Protein AF-Q3TXY3-F1 (afdb_monomer)

Organism: Mus musculus (NCBI:txid10090)

Structure (mmCIF, N/CA/C/O backbone):
data_AF-Q3TXY3-F1
#
_entry.id   AF-Q3TXY3-F1
#
loop_
_atom_site.group_PDB
_atom_site.id
_atom_site.type_symbol
_atom_site.label_atom_id
_atom_site.label_alt_id
_atom_site.label_comp_id
_atom_site.label_asym_id
_atom_site.label_entity_id
_atom_site.label_seq_id
_atom_site.pdbx_PDB_ins_code
_atom_site.Cartn_x
_atom_site.Cartn_y
_atom_site.Cartn_z
_atom_site.occupancy
_atom_site.B_iso_or_equiv
_atom_site.auth_seq_id
_atom_site.auth_comp_id
_atom_site.auth_asym_id
_atom_site.auth_atom_id
_atom_site.pdbx_PDB_model_num
ATOM 1 N N . MET A 1 1 ? -19.447 -13.056 -29.832 1.00 89.94 1 MET A N 1
ATOM 2 C CA . MET A 1 1 ? -19.118 -12.262 -28.632 1.00 89.94 1 MET A CA 1
ATOM 3 C C . MET A 1 1 ? -17.702 -12.620 -28.224 1.00 89.94 1 MET A C 1
ATOM 5 O O . MET A 1 1 ? -17.366 -13.796 -28.304 1.00 89.94 1 MET A O 1
ATOM 9 N N . VAL A 1 2 ? -16.877 -11.631 -27.900 1.00 93.81 2 VAL A N 1
ATOM 10 C CA . VAL A 1 2 ? -15.479 -11.790 -27.463 1.00 93.81 2 VAL A CA 1
ATOM 11 C C . VAL A 1 2 ? -15.216 -10.833 -26.305 1.00 93.81 2 VAL A C 1
ATOM 13 O O . VAL A 1 2 ? -15.827 -9.770 -26.256 1.00 93.81 2 VAL A O 1
ATOM 16 N N . ASN A 1 3 ? -14.318 -11.193 -25.395 1.00 95.44 3 ASN A N 1
ATOM 17 C CA . ASN A 1 3 ? -13.960 -10.360 -24.252 1.00 95.44 3 ASN A CA 1
ATOM 18 C C . ASN A 1 3 ? -12.639 -9.621 -24.515 1.00 95.44 3 ASN A C 1
ATOM 20 O O . ASN A 1 3 ? -11.706 -10.202 -25.070 1.00 95.44 3 ASN A O 1
ATOM 24 N N . CYS A 1 4 ? -12.567 -8.340 -24.149 1.00 95.12 4 CYS A N 1
ATOM 25 C CA . CYS A 1 4 ? -11.338 -7.557 -24.254 1.00 95.12 4 CYS A CA 1
ATOM 26 C C . CYS A 1 4 ? -10.366 -7.895 -23.116 1.00 95.12 4 CYS A C 1
ATOM 28 O O . CYS A 1 4 ? -10.672 -7.631 -21.956 1.00 95.12 4 CYS A O 1
ATOM 30 N N . TRP A 1 5 ? -9.147 -8.323 -23.443 1.00 94.06 5 TRP A N 1
ATOM 31 C CA . TRP A 1 5 ? -8.095 -8.635 -22.467 1.00 94.06 5 TRP A CA 1
ATOM 32 C C . TRP A 1 5 ? -7.733 -7.456 -21.542 1.00 94.06 5 TRP A C 1
ATOM 34 O O . TRP A 1 5 ? -7.345 -7.654 -20.394 1.00 94.06 5 TRP A O 1
ATOM 44 N N . PHE A 1 6 ? -7.866 -6.215 -22.022 1.00 94.06 6 PHE A N 1
ATOM 45 C CA . PHE A 1 6 ? -7.394 -5.024 -21.303 1.00 94.06 6 PHE A CA 1
ATOM 46 C C . PHE A 1 6 ? -8.440 -4.398 -20.381 1.00 94.06 6 PHE A C 1
ATOM 48 O O . PHE A 1 6 ? -8.120 -4.019 -19.258 1.00 94.06 6 PHE A O 1
ATOM 55 N N . CYS A 1 7 ? -9.678 -4.238 -20.857 1.00 94.62 7 CYS A N 1
ATOM 56 C CA . CYS A 1 7 ? -10.752 -3.609 -20.078 1.00 94.62 7 CYS A CA 1
ATOM 57 C C . CYS A 1 7 ? -11.803 -4.601 -19.571 1.00 94.62 7 CYS A C 1
ATOM 59 O O . CYS A 1 7 ? -12.729 -4.184 -18.880 1.00 94.62 7 CYS A O 1
ATOM 61 N N . ASN A 1 8 ? -11.670 -5.887 -19.912 1.00 95.81 8 ASN A N 1
ATOM 62 C CA . ASN A 1 8 ? -12.592 -6.960 -19.541 1.00 95.81 8 ASN A CA 1
ATOM 63 C C . ASN A 1 8 ? -14.050 -6.716 -19.986 1.00 95.81 8 ASN A C 1
ATOM 65 O O . ASN A 1 8 ? -14.988 -7.220 -19.372 1.00 95.81 8 ASN A O 1
ATOM 69 N N . HIS A 1 9 ? -14.256 -5.916 -21.037 1.00 94.94 9 HIS A N 1
ATOM 70 C CA . HIS A 1 9 ? -15.579 -5.646 -21.597 1.00 94.94 9 HIS A CA 1
ATOM 71 C C . HIS A 1 9 ? -15.889 -6.601 -22.751 1.00 94.94 9 HIS A C 1
ATOM 73 O O . HIS A 1 9 ? -15.066 -6.780 -23.657 1.00 94.94 9 HIS A O 1
ATOM 79 N N . ASP A 1 10 ? -17.092 -7.170 -22.751 1.00 96.31 10 ASP A N 1
ATOM 80 C CA . ASP A 1 10 ? -17.558 -8.009 -23.848 1.00 96.31 10 ASP A CA 1
ATOM 81 C C . ASP A 1 10 ? -17.973 -7.156 -25.045 1.00 96.31 10 ASP A C 1
ATOM 83 O O . ASP A 1 10 ? -18.708 -6.181 -24.930 1.00 96.31 10 ASP A O 1
ATOM 87 N N . THR A 1 11 ? -17.494 -7.530 -26.224 1.00 93.56 11 THR A N 1
ATOM 88 C CA . THR A 1 11 ? -17.750 -6.831 -27.482 1.00 93.56 11 THR A CA 1
ATOM 89 C C . THR A 1 11 ? -18.275 -7.812 -28.530 1.00 93.56 11 THR A C 1
ATOM 91 O O . THR A 1 11 ? -17.880 -8.982 -28.607 1.00 93.56 11 THR A O 1
ATOM 94 N N . LEU A 1 12 ? -19.196 -7.342 -29.368 1.00 94.94 12 LEU A N 1
ATOM 95 C CA . LEU A 1 12 ? -19.642 -8.069 -30.551 1.00 94.94 12 LEU A CA 1
ATOM 96 C C . LEU A 1 12 ? -18.745 -7.692 -31.729 1.00 94.94 12 LEU A C 1
ATOM 98 O O . LEU A 1 12 ? -18.677 -6.532 -32.121 1.00 94.94 12 LEU A O 1
ATOM 102 N N . VAL A 1 13 ? -18.068 -8.687 -32.296 1.00 93.69 13 VAL A N 1
ATOM 103 C CA . VAL A 1 13 ? -17.218 -8.532 -33.481 1.00 93.69 13 VAL A CA 1
ATOM 104 C C . VAL A 1 13 ? -17.625 -9.553 -34.546 1.00 93.69 13 VAL A C 1
ATOM 106 O O . VAL A 1 13 ? -18.113 -10.634 -34.187 1.00 93.69 13 VAL A O 1
ATOM 109 N N . PRO A 1 14 ? -17.420 -9.259 -35.844 1.00 94.12 14 PRO A N 1
ATOM 110 C CA . PRO A 1 14 ? -17.609 -10.235 -36.910 1.00 94.12 14 PRO A CA 1
ATOM 111 C C . PRO A 1 14 ? -16.806 -11.515 -36.653 1.00 94.12 14 PRO A C 1
ATOM 113 O O . PRO A 1 14 ? -15.674 -11.463 -36.173 1.00 94.12 14 PRO A O 1
ATOM 116 N N . TYR A 1 15 ? -17.367 -12.671 -37.013 1.00 90.75 15 TYR A N 1
ATOM 117 C CA . TYR A 1 15 ? -16.783 -13.987 -36.712 1.00 90.75 15 TYR A CA 1
ATOM 118 C C . TYR A 1 15 ? -15.334 -14.157 -37.206 1.00 90.75 15 TYR A C 1
ATOM 120 O O . TYR A 1 15 ? -14.524 -14.791 -36.521 1.00 90.75 15 TYR A O 1
ATOM 128 N N . GLY A 1 16 ? -15.002 -13.566 -38.362 1.00 91.44 16 GLY A N 1
ATOM 129 C CA . GLY A 1 16 ? -13.649 -13.561 -38.930 1.00 91.44 16 GLY A CA 1
ATOM 130 C C . GLY A 1 16 ? -12.638 -12.723 -38.138 1.00 91.44 16 GLY A C 1
ATOM 131 O O . GLY A 1 16 ? -11.457 -13.048 -38.128 1.00 91.44 16 GLY A O 1
ATOM 132 N N . ASN A 1 17 ? -13.103 -11.718 -37.392 1.00 90.88 17 ASN A N 1
ATOM 133 C CA . ASN A 1 17 ? -12.253 -10.781 -36.652 1.00 90.88 17 ASN A CA 1
ATOM 134 C C . ASN A 1 17 ? -12.109 -11.150 -35.173 1.00 90.88 17 ASN A C 1
ATOM 136 O O . ASN A 1 17 ? -11.472 -10.421 -34.419 1.00 90.88 17 ASN A O 1
ATOM 140 N N . ARG A 1 18 ? -12.674 -12.280 -34.726 1.00 91.25 18 ARG A N 1
ATOM 141 C CA . ARG A 1 18 ? -12.696 -12.644 -33.297 1.00 91.25 18 ARG A CA 1
ATOM 142 C C . ARG A 1 18 ? -11.307 -12.708 -32.645 1.00 91.25 18 ARG A C 1
ATOM 144 O O . ARG A 1 18 ? -11.197 -12.522 -31.442 1.00 91.25 18 ARG A O 1
ATOM 151 N N . ASN A 1 19 ? -10.274 -12.965 -33.453 1.00 89.00 19 ASN A N 1
ATOM 152 C CA . ASN A 1 19 ? -8.877 -13.099 -33.034 1.00 89.00 19 ASN A CA 1
ATOM 153 C C . ASN A 1 19 ? -7.995 -11.913 -33.475 1.00 89.00 19 ASN A C 1
ATOM 155 O O . ASN A 1 19 ? -6.773 -12.011 -33.378 1.00 89.00 19 ASN A O 1
ATOM 159 N N . CYS A 1 20 ? -8.576 -10.847 -34.033 1.00 93.31 20 CYS A N 1
ATOM 160 C CA . CYS A 1 20 ? -7.871 -9.631 -34.443 1.00 93.31 20 CYS A CA 1
ATOM 161 C C . CYS A 1 20 ? -8.847 -8.447 -34.545 1.00 93.31 20 CYS A C 1
ATOM 163 O O . CYS A 1 20 ? -9.443 -8.190 -35.593 1.00 93.31 20 CYS A O 1
ATOM 165 N N . TRP A 1 21 ? -9.021 -7.714 -33.454 1.00 94.50 21 TRP A N 1
ATOM 166 C CA . TRP A 1 21 ? -9.961 -6.594 -33.393 1.00 94.50 21 TRP A CA 1
ATOM 167 C C . TRP A 1 21 ? -9.464 -5.518 -32.432 1.00 94.50 21 TRP A C 1
ATOM 169 O O . TRP A 1 21 ? -8.765 -5.823 -31.475 1.00 94.50 21 TRP A O 1
ATOM 179 N N . ASP A 1 22 ? -9.805 -4.257 -32.674 1.00 93.56 22 ASP A N 1
ATOM 180 C CA . ASP A 1 22 ? -9.532 -3.163 -31.738 1.00 93.56 22 ASP A CA 1
ATOM 181 C C . ASP A 1 22 ? -10.775 -2.938 -30.858 1.00 93.56 22 ASP A C 1
ATOM 183 O O . ASP A 1 22 ? -11.907 -2.928 -31.349 1.00 93.56 22 ASP A O 1
ATOM 187 N N . CYS A 1 23 ? -10.587 -2.825 -29.541 1.00 93.31 23 CYS A N 1
ATOM 188 C CA . CYS A 1 23 ? -11.702 -2.700 -28.607 1.00 93.31 23 CYS A CA 1
ATOM 189 C C . CYS A 1 23 ? -12.356 -1.312 -28.709 1.00 93.31 23 CYS A C 1
ATOM 191 O O . CYS A 1 23 ? -11.665 -0.319 -28.503 1.00 93.31 23 CYS A O 1
ATOM 193 N N . PRO A 1 24 ? -13.681 -1.200 -28.917 1.00 93.00 24 PRO A N 1
ATOM 194 C CA . PRO A 1 24 ? -14.349 0.099 -29.036 1.00 93.00 24 PRO A CA 1
ATOM 195 C C . PRO A 1 24 ? -14.420 0.875 -27.711 1.00 93.00 24 PRO A C 1
ATOM 197 O O . PRO A 1 24 ? -14.754 2.053 -27.717 1.00 93.00 24 PRO A O 1
ATOM 200 N N . HIS A 1 25 ? -14.138 0.228 -26.574 1.00 92.19 25 HIS A N 1
ATOM 201 C CA . HIS A 1 25 ? -14.195 0.854 -25.252 1.00 92.19 25 HIS A CA 1
ATOM 202 C C . HIS A 1 25 ? -12.852 1.447 -24.806 1.00 92.19 25 HIS A C 1
ATOM 204 O O . HIS A 1 25 ? -12.817 2.513 -24.202 1.00 92.19 25 HIS A O 1
ATOM 210 N N . CYS A 1 26 ? -11.744 0.728 -25.008 1.00 91.62 26 CYS A N 1
ATOM 211 C CA . CYS A 1 26 ? -10.414 1.160 -24.551 1.00 91.62 26 CYS A CA 1
ATOM 212 C C . CYS A 1 26 ? -9.404 1.357 -25.684 1.00 91.62 26 CYS A C 1
ATOM 214 O O . CYS A 1 26 ? -8.236 1.627 -25.410 1.00 91.62 26 CYS A O 1
ATOM 216 N N . GLU A 1 27 ? -9.839 1.173 -26.932 1.00 91.69 27 GLU A N 1
ATOM 217 C CA . GLU A 1 27 ? -9.042 1.364 -28.150 1.00 91.69 27 GLU A CA 1
ATOM 218 C C . GLU A 1 27 ? -7.800 0.456 -28.228 1.00 91.69 27 GLU A C 1
ATOM 220 O O . GLU A 1 27 ? -6.914 0.662 -29.052 1.00 91.69 27 GLU A O 1
ATOM 225 N N . GLN A 1 28 ? -7.730 -0.584 -27.385 1.00 90.81 28 GLN A N 1
ATOM 226 C CA . GLN A 1 28 ? -6.622 -1.538 -27.376 1.00 90.81 28 GLN A CA 1
ATOM 227 C C . GLN A 1 28 ? -6.858 -2.694 -28.350 1.00 90.81 28 GLN A C 1
ATOM 229 O O . GLN A 1 28 ? -7.947 -3.279 -28.408 1.00 90.81 28 GLN A O 1
ATOM 234 N N . TYR A 1 29 ? -5.799 -3.068 -29.067 1.00 92.69 29 TYR A N 1
ATOM 235 C CA . TYR A 1 29 ? -5.812 -4.183 -30.008 1.00 92.69 29 TYR A CA 1
ATOM 236 C C . TYR A 1 29 ? -5.843 -5.541 -29.296 1.00 92.69 29 TYR A C 1
ATOM 238 O O . TYR A 1 29 ? -4.966 -5.866 -28.502 1.00 92.69 29 TYR A O 1
ATOM 246 N N . ASN A 1 30 ? -6.832 -6.359 -29.637 1.00 94.00 30 ASN A N 1
ATOM 247 C CA . ASN A 1 30 ? -7.057 -7.717 -29.159 1.00 94.00 30 ASN A CA 1
ATOM 248 C C . ASN A 1 30 ? -6.835 -8.710 -30.306 1.00 94.00 30 ASN A C 1
ATOM 250 O O . ASN A 1 30 ? -7.745 -9.054 -31.067 1.00 94.00 30 ASN A O 1
ATOM 254 N N . GLY A 1 31 ? -5.599 -9.181 -30.436 1.00 94.06 31 GLY A N 1
ATOM 255 C CA . GLY A 1 31 ? -5.257 -10.231 -31.383 1.00 94.06 31 GLY A CA 1
ATOM 256 C C . GLY A 1 31 ? -3.908 -10.847 -31.070 1.00 94.06 31 GLY A C 1
ATOM 257 O O . GLY A 1 31 ? -2.878 -10.218 -31.314 1.00 94.06 31 GLY A O 1
ATOM 258 N N . PHE A 1 32 ? -3.937 -12.080 -30.562 1.00 93.31 32 PHE A N 1
ATOM 259 C CA . PHE A 1 32 ? -2.766 -12.787 -30.047 1.00 93.31 32 PHE A CA 1
ATOM 260 C C . PHE A 1 32 ? -2.532 -14.110 -30.783 1.00 93.31 32 PHE A C 1
ATOM 262 O O . PHE A 1 32 ? -3.481 -14.782 -31.197 1.00 93.31 32 PHE A O 1
ATOM 269 N N . GLN A 1 33 ? -1.270 -14.458 -30.987 1.00 90.50 33 GLN A N 1
ATOM 270 C CA . GLN A 1 33 ? -0.804 -15.763 -31.441 1.00 90.50 33 GLN A CA 1
ATOM 271 C C . GLN A 1 33 ? -0.861 -16.770 -30.278 1.00 90.50 33 GLN A C 1
ATOM 273 O O . GLN A 1 33 ? -1.056 -16.386 -29.127 1.00 90.50 33 GLN A O 1
ATOM 278 N N . GLU A 1 34 ? -0.707 -18.065 -30.561 1.00 89.75 34 GLU A N 1
ATOM 279 C CA . GLU A 1 34 ? -0.761 -19.113 -29.523 1.00 89.75 34 GLU A CA 1
ATOM 280 C C . GLU A 1 34 ? 0.357 -18.977 -28.477 1.00 89.75 34 GLU A C 1
ATOM 282 O O . GLU A 1 34 ? 0.175 -19.361 -27.327 1.00 89.75 34 GLU A O 1
ATOM 287 N N . ASN A 1 35 ? 1.482 -18.365 -28.853 1.00 85.75 35 ASN A N 1
ATOM 288 C CA . ASN A 1 35 ? 2.594 -18.046 -27.958 1.00 85.75 35 ASN A CA 1
ATOM 289 C C . ASN A 1 35 ? 2.375 -16.761 -27.126 1.00 85.75 35 ASN A C 1
ATOM 291 O O . ASN A 1 35 ? 3.240 -16.400 -26.334 1.00 85.75 35 ASN A O 1
ATOM 295 N N . GLY A 1 36 ? 1.251 -16.057 -27.311 1.00 86.12 36 GLY A N 1
ATOM 296 C CA . GLY A 1 36 ? 0.929 -14.810 -26.613 1.00 86.12 36 GLY A CA 1
ATOM 297 C C . GLY A 1 36 ? 1.379 -13.521 -27.313 1.00 86.12 36 GLY A C 1
ATOM 298 O O . GLY A 1 36 ? 1.015 -12.439 -26.852 1.00 86.12 36 GLY A O 1
ATOM 299 N N . ASP A 1 37 ? 2.099 -13.597 -28.436 1.00 88.12 37 ASP A N 1
ATOM 300 C CA . ASP A 1 37 ? 2.517 -12.408 -29.191 1.00 88.12 37 ASP A CA 1
ATOM 301 C C . ASP A 1 37 ? 1.359 -11.748 -29.937 1.00 88.12 37 ASP A C 1
ATOM 303 O O . ASP A 1 37 ? 0.377 -12.390 -30.303 1.00 88.12 37 ASP A O 1
ATOM 307 N N . TYR A 1 38 ? 1.492 -10.464 -30.268 1.00 91.81 38 TYR A N 1
ATOM 308 C CA . TYR A 1 38 ? 0.521 -9.798 -31.133 1.00 91.81 38 TYR A CA 1
ATOM 309 C C . TYR A 1 38 ? 0.522 -10.383 -32.555 1.00 91.81 38 TYR A C 1
ATOM 311 O O . TYR A 1 38 ? 1.565 -10.679 -33.139 1.00 91.81 38 TYR A O 1
ATOM 319 N N . LYS A 1 39 ? -0.666 -10.493 -33.164 1.00 92.50 39 LYS A N 1
ATOM 320 C CA . LYS A 1 39 ? -0.825 -10.894 -34.578 1.00 92.50 39 LYS A CA 1
ATOM 321 C C . LYS A 1 39 ? -0.443 -9.805 -35.582 1.00 92.50 39 LYS A C 1
ATOM 323 O O . LYS A 1 39 ? -0.373 -10.078 -36.778 1.00 92.50 39 LYS A O 1
ATOM 328 N N . LYS A 1 40 ? -0.227 -8.572 -35.117 1.00 89.81 40 LYS A N 1
ATOM 329 C CA . LYS A 1 40 ? 0.270 -7.452 -35.922 1.00 89.81 40 LYS A CA 1
ATOM 330 C C . LYS A 1 40 ? 1.427 -6.774 -35.190 1.00 89.81 40 LYS A C 1
ATOM 332 O O . LYS A 1 40 ? 1.380 -6.697 -33.961 1.00 89.81 40 LYS A O 1
ATOM 337 N N . PRO A 1 41 ? 2.433 -6.244 -35.905 1.00 86.44 41 PRO A N 1
ATOM 338 C CA . PRO A 1 41 ? 3.422 -5.385 -35.274 1.00 86.44 41 PRO A CA 1
ATOM 339 C C . PRO A 1 41 ? 2.725 -4.141 -34.713 1.00 86.44 41 PRO A C 1
ATOM 341 O O . PRO A 1 41 ? 1.861 -3.559 -35.373 1.00 86.44 41 PRO A O 1
ATOM 344 N N . ILE A 1 42 ? 3.111 -3.722 -33.508 1.00 87.56 42 ILE A N 1
ATOM 345 C CA . ILE A 1 42 ? 2.642 -2.478 -32.891 1.00 87.56 42 ILE A CA 1
ATOM 346 C C . ILE A 1 42 ? 3.827 -1.500 -32.864 1.00 87.56 42 ILE A C 1
ATOM 348 O O . ILE A 1 42 ? 4.632 -1.546 -31.934 1.00 87.56 42 ILE A O 1
ATOM 352 N N . PRO A 1 43 ? 3.976 -0.605 -33.864 1.00 86.00 43 PRO A N 1
ATOM 353 C CA . PRO A 1 43 ? 5.148 0.268 -33.982 1.00 86.00 43 PRO A CA 1
ATOM 354 C C . PRO A 1 43 ? 5.428 1.110 -32.732 1.00 86.00 43 PRO A C 1
ATOM 356 O O . PRO A 1 43 ? 6.588 1.310 -32.378 1.00 86.00 43 PRO A O 1
ATOM 359 N N . ALA A 1 44 ? 4.378 1.542 -32.025 1.00 83.25 44 ALA A N 1
ATOM 360 C CA . ALA A 1 44 ? 4.492 2.312 -30.787 1.00 83.25 44 ALA A CA 1
ATOM 361 C C . ALA A 1 44 ? 5.253 1.581 -29.664 1.00 83.25 44 ALA A C 1
ATOM 363 O O . ALA A 1 44 ? 5.891 2.231 -28.841 1.00 83.25 44 ALA A O 1
ATOM 364 N N . GLN A 1 45 ? 5.293 0.241 -29.671 1.00 83.12 45 GLN A N 1
ATOM 365 C CA . GLN A 1 45 ? 6.088 -0.526 -28.703 1.00 83.12 45 GLN A CA 1
ATOM 366 C C . GLN A 1 45 ? 7.601 -0.347 -28.888 1.00 83.12 45 GLN A C 1
ATOM 368 O O . GLN A 1 45 ? 8.355 -0.496 -27.930 1.00 83.12 45 GLN A O 1
ATOM 373 N N . TYR A 1 46 ? 8.053 -0.016 -30.101 1.00 76.94 46 TYR A N 1
ATOM 374 C CA . TYR A 1 46 ? 9.477 0.097 -30.442 1.00 76.94 46 TYR A CA 1
ATOM 375 C C . TYR A 1 46 ? 9.904 1.539 -30.737 1.00 76.94 46 TYR A C 1
ATOM 377 O O . TYR A 1 46 ? 11.091 1.862 -30.695 1.00 76.94 46 TYR A O 1
ATOM 385 N N . MET A 1 47 ? 8.945 2.408 -31.059 1.00 76.88 47 MET A N 1
ATOM 386 C CA . MET A 1 47 ? 9.174 3.790 -31.461 1.00 76.88 47 MET A CA 1
ATOM 387 C C . MET A 1 47 ? 8.519 4.745 -30.466 1.00 76.88 47 MET A C 1
ATOM 389 O O . MET A 1 47 ? 7.331 5.037 -30.556 1.00 76.88 47 MET A O 1
ATOM 393 N N . GLU A 1 48 ? 9.324 5.283 -29.546 1.00 75.12 48 GLU A N 1
ATOM 394 C CA . GLU A 1 48 ? 8.852 6.156 -28.460 1.00 75.12 48 GLU A CA 1
ATOM 395 C C . GLU A 1 48 ? 8.033 7.356 -28.955 1.00 75.12 48 GLU A C 1
ATOM 397 O O . GLU A 1 48 ? 7.038 7.720 -28.338 1.00 75.12 48 GLU A O 1
ATOM 402 N N . HIS A 1 49 ? 8.404 7.938 -30.097 1.00 76.12 49 HIS A N 1
ATOM 403 C CA . HIS A 1 49 ? 7.712 9.094 -30.674 1.00 76.12 49 HIS A CA 1
ATOM 404 C C . HIS A 1 49 ? 6.278 8.796 -31.152 1.00 76.12 49 HIS A C 1
ATOM 406 O O . HIS A 1 49 ? 5.540 9.733 -31.445 1.00 76.12 49 HIS A O 1
ATOM 412 N N . LEU A 1 50 ? 5.885 7.520 -31.246 1.00 80.62 50 LEU A N 1
ATOM 413 C CA . LEU A 1 50 ? 4.522 7.091 -31.570 1.00 80.62 50 LEU A CA 1
ATOM 414 C C . LEU A 1 50 ? 3.671 6.833 -30.316 1.00 80.62 50 LEU A C 1
ATOM 416 O O . LEU A 1 50 ? 2.471 6.585 -30.436 1.00 80.62 50 LEU A O 1
ATOM 420 N N . ASN A 1 51 ? 4.259 6.886 -29.115 1.00 76.38 51 ASN A N 1
ATOM 421 C CA . ASN A 1 51 ? 3.496 6.785 -27.877 1.00 76.38 51 ASN A CA 1
ATOM 422 C C . ASN A 1 51 ? 2.695 8.072 -27.664 1.00 76.38 51 ASN A C 1
ATOM 424 O O . ASN A 1 51 ? 3.249 9.170 -27.597 1.00 76.38 51 ASN A O 1
ATO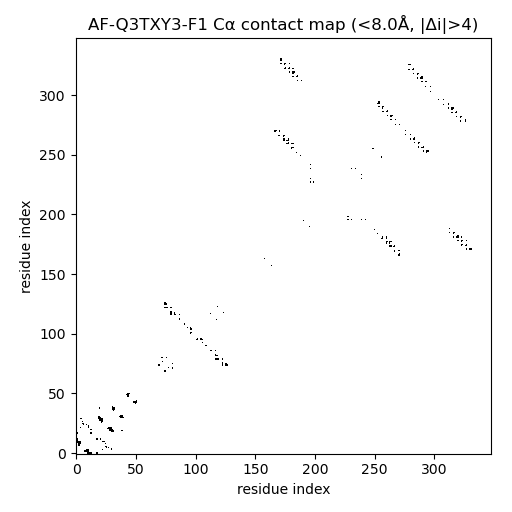M 428 N N . HIS A 1 52 ? 1.378 7.937 -27.529 1.00 71.44 52 HIS A N 1
ATOM 429 C CA . HIS A 1 52 ? 0.529 9.054 -27.144 1.00 71.44 52 HIS A CA 1
ATOM 430 C C . HIS A 1 52 ? 0.853 9.462 -25.700 1.00 71.44 52 HIS A C 1
ATOM 432 O O . HIS A 1 52 ? 0.999 8.624 -24.808 1.00 71.44 52 HIS A O 1
ATOM 438 N N . VAL A 1 53 ? 0.963 10.765 -25.445 1.00 61.56 53 VAL A N 1
ATOM 439 C CA . VAL A 1 53 ? 1.127 11.270 -24.080 1.00 61.56 53 VAL A CA 1
ATOM 440 C C . VAL A 1 53 ? -0.197 11.064 -23.351 1.00 61.56 53 VAL A C 1
ATOM 442 O O . VAL A 1 53 ? -1.158 11.791 -23.599 1.00 61.56 53 VAL A O 1
ATOM 445 N N . VAL A 1 54 ? -0.253 10.103 -22.426 1.00 53.72 54 VAL A N 1
ATOM 446 C CA . VAL A 1 54 ? -1.379 9.970 -21.492 1.00 53.72 54 VAL A CA 1
ATOM 447 C C . VAL A 1 54 ? -1.312 11.140 -20.512 1.00 53.72 54 VAL A C 1
ATOM 449 O O . VAL A 1 54 ? -0.756 11.051 -19.418 1.00 53.72 54 VAL A O 1
ATOM 452 N N . SER A 1 55 ? -1.848 12.286 -20.921 1.00 45.81 55 SER A N 1
ATOM 453 C CA . SER A 1 55 ? -2.167 13.356 -19.987 1.00 45.81 55 SER A CA 1
ATOM 454 C C . SER A 1 55 ? -3.424 12.931 -19.243 1.00 45.81 55 SER A C 1
ATOM 456 O O . SER A 1 55 ? -4.520 12.983 -19.794 1.00 45.81 55 SER A O 1
ATOM 458 N N . SER A 1 56 ? -3.283 12.514 -17.985 1.00 39.12 56 SER A N 1
ATOM 459 C CA . SER A 1 56 ? -4.427 12.494 -17.072 1.00 39.12 56 SER A CA 1
ATOM 460 C C . SER A 1 56 ? -5.109 13.865 -17.133 1.00 39.12 56 SER A C 1
ATOM 462 O O . SER A 1 56 ? -4.401 14.878 -17.092 1.00 39.12 56 SER A O 1
ATOM 464 N N . VAL A 1 57 ? -6.442 13.883 -17.252 1.00 37.12 57 VAL A N 1
ATOM 465 C CA . VAL A 1 57 ? -7.307 15.079 -17.312 1.00 37.12 57 VAL A CA 1
ATOM 466 C C . VAL A 1 57 ? -6.699 16.245 -16.516 1.00 37.12 57 VAL A C 1
ATOM 468 O O . VAL A 1 57 ? -6.346 16.054 -15.347 1.00 37.12 57 VAL A O 1
ATOM 471 N N . PRO A 1 58 ? -6.536 17.441 -17.112 1.00 39.81 58 PRO A N 1
ATOM 472 C CA . PRO A 1 58 ? -5.917 18.553 -16.417 1.00 39.81 58 PRO A CA 1
ATOM 473 C C . PRO A 1 58 ? -6.830 19.004 -15.274 1.00 39.81 58 PRO A C 1
ATOM 475 O O . PRO A 1 58 ? -7.794 19.733 -15.475 1.00 39.81 58 PRO A O 1
ATOM 478 N N . SER A 1 59 ? -6.497 18.602 -14.046 1.00 44.94 59 SER A N 1
ATOM 479 C CA . SER A 1 59 ? -6.809 19.424 -12.876 1.00 44.94 59 SER A CA 1
ATOM 480 C C . SER A 1 59 ? -6.216 20.818 -13.128 1.00 44.94 59 SER A C 1
ATOM 482 O O . SER A 1 59 ? -5.119 20.878 -13.700 1.00 44.94 59 SER A O 1
ATOM 484 N N . PRO A 1 60 ? -6.874 21.922 -12.716 1.00 44.06 60 PRO A N 1
ATOM 485 C CA . PRO A 1 60 ? -6.308 23.264 -12.827 1.00 44.06 60 PRO A CA 1
ATOM 486 C C . PRO A 1 60 ? -4.882 23.235 -12.274 1.00 44.06 60 PRO A C 1
ATOM 488 O O . PRO A 1 60 ? -4.670 22.880 -11.112 1.00 44.06 60 PRO A O 1
ATOM 491 N N . ARG A 1 61 ? -3.896 23.437 -13.150 1.00 43.47 61 ARG A N 1
ATOM 492 C CA . ARG A 1 61 ? -2.487 23.241 -12.813 1.00 43.47 61 ARG A CA 1
ATOM 493 C C . ARG A 1 61 ? -2.017 24.429 -11.982 1.00 43.47 61 ARG A C 1
ATOM 495 O O . ARG A 1 61 ? -2.093 25.562 -12.446 1.00 43.47 61 ARG A O 1
ATOM 502 N N . ASP A 1 62 ? -1.469 24.154 -10.802 1.00 43.53 62 ASP A N 1
ATOM 503 C CA . ASP A 1 62 ? -0.536 25.073 -10.152 1.00 43.53 62 ASP A CA 1
ATOM 504 C C . ASP A 1 62 ? 0.719 25.219 -11.042 1.00 43.53 62 ASP A C 1
ATOM 506 O O . ASP A 1 62 ? 1.213 24.208 -11.560 1.00 43.53 62 ASP A O 1
ATOM 510 N N . PRO A 1 63 ? 1.294 26.427 -11.196 1.00 46.78 63 PRO A N 1
ATOM 511 C CA . PRO A 1 63 ? 2.462 26.700 -12.048 1.00 46.78 63 PRO A CA 1
ATOM 512 C C . PRO A 1 63 ? 3.780 26.039 -11.582 1.00 46.78 63 PRO A C 1
ATOM 514 O O . PRO A 1 63 ? 4.844 26.330 -12.118 1.00 46.78 63 PRO A O 1
ATOM 517 N N . ALA A 1 64 ? 3.727 25.131 -10.603 1.00 47.22 64 ALA A N 1
ATOM 518 C CA . ALA A 1 64 ? 4.875 24.470 -9.985 1.00 47.22 64 ALA A CA 1
ATOM 519 C C . ALA A 1 64 ? 5.003 22.971 -10.336 1.00 47.22 64 ALA A C 1
ATOM 521 O O . ALA A 1 64 ? 5.668 22.228 -9.610 1.00 47.22 64 ALA A O 1
ATOM 522 N N . GLN A 1 65 ? 4.370 22.484 -11.412 1.00 46.97 65 GLN A N 1
ATOM 523 C CA . GLN A 1 65 ? 4.649 21.120 -11.877 1.00 46.97 65 GLN A CA 1
ATOM 524 C C . GLN A 1 65 ? 6.076 21.036 -12.443 1.00 46.97 65 GLN A C 1
ATOM 526 O O . GLN A 1 65 ? 6.445 21.869 -13.273 1.00 46.97 65 GLN A O 1
ATOM 531 N N . PRO A 1 66 ? 6.886 20.044 -12.027 1.00 45.22 66 PRO A N 1
ATOM 532 C CA . PRO A 1 66 ? 8.211 19.854 -12.595 1.00 45.22 66 PRO A CA 1
ATOM 533 C C . PRO A 1 66 ? 8.081 19.596 -14.099 1.00 45.22 66 PRO A C 1
ATOM 535 O O . PRO A 1 66 ? 7.323 18.727 -14.532 1.00 45.22 66 PRO A O 1
ATOM 538 N N . GLN A 1 67 ? 8.803 20.400 -14.880 1.00 47.31 67 GLN A N 1
ATOM 539 C CA . GLN A 1 67 ? 8.874 20.287 -16.330 1.00 47.31 67 GLN A CA 1
ATOM 540 C C . GLN A 1 67 ? 9.260 18.861 -16.745 1.00 47.31 67 GLN A C 1
ATOM 542 O O . GLN A 1 67 ? 10.123 18.251 -16.120 1.00 47.31 67 GLN A O 1
ATOM 547 N N . GLN A 1 68 ? 8.577 18.386 -17.791 1.00 54.91 68 GLN A N 1
ATOM 548 C CA . GLN A 1 68 ? 8.995 17.424 -18.817 1.00 54.91 68 GLN A CA 1
ATOM 549 C C . GLN A 1 68 ? 10.022 16.363 -18.382 1.00 54.91 68 GLN A C 1
ATOM 551 O O . GLN A 1 68 ? 11.166 16.678 -18.058 1.00 54.91 68 GLN A O 1
ATOM 556 N N . TRP A 1 69 ? 9.624 15.085 -18.434 1.00 55.47 69 TRP A N 1
ATOM 557 C CA . TRP A 1 69 ? 10.517 13.947 -18.202 1.00 55.47 69 TRP A CA 1
ATOM 558 C C . TRP A 1 69 ? 11.861 14.158 -18.911 1.00 55.47 69 TRP A C 1
ATOM 560 O O . TRP A 1 69 ? 11.915 14.302 -20.133 1.00 55.47 69 TRP A O 1
ATOM 570 N N .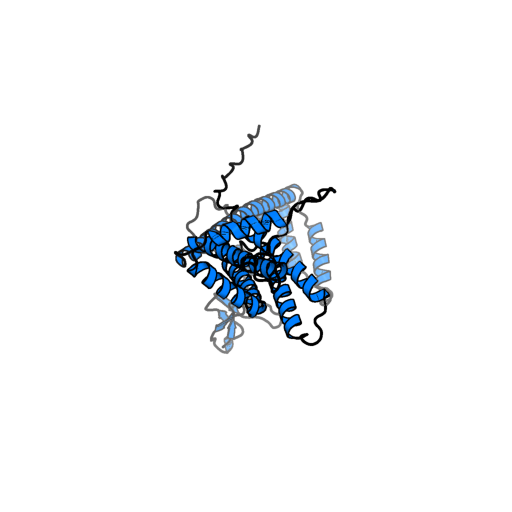 VAL A 1 70 ? 12.943 14.236 -18.129 1.00 61.06 70 VAL A N 1
ATOM 571 C CA . VAL A 1 70 ? 14.286 14.437 -18.674 1.00 61.06 70 VAL A CA 1
ATOM 572 C C . VAL A 1 70 ? 14.645 13.177 -19.448 1.00 61.06 70 VAL A C 1
ATOM 574 O O . VAL A 1 70 ? 14.814 12.108 -18.862 1.00 61.06 70 VAL A O 1
ATOM 577 N N . SER A 1 71 ? 14.735 13.301 -20.772 1.00 66.56 71 SER A N 1
ATOM 578 C CA . SER A 1 71 ? 15.154 12.199 -21.636 1.00 66.56 71 SER A CA 1
ATOM 579 C C . SER A 1 71 ? 16.565 11.741 -21.261 1.00 66.56 71 SER A C 1
ATOM 581 O O . SER A 1 71 ? 17.440 12.550 -20.932 1.00 66.56 71 SER A O 1
ATOM 583 N N . SER A 1 72 ? 16.819 10.437 -21.372 1.00 62.19 72 SER A N 1
ATOM 584 C CA . SER A 1 72 ? 18.152 9.849 -21.192 1.00 62.19 72 SER A CA 1
ATOM 585 C C . SER A 1 72 ? 19.206 10.480 -22.113 1.00 62.19 72 SER A C 1
ATOM 587 O O . SER A 1 72 ? 20.385 10.501 -21.765 1.00 62.19 72 SER A O 1
ATOM 589 N N . GLN A 1 73 ? 18.784 11.055 -23.246 1.00 64.81 73 GLN A N 1
ATOM 590 C CA . GLN A 1 73 ? 19.640 11.787 -24.186 1.00 64.81 73 GLN A CA 1
ATOM 591 C C . GLN A 1 73 ? 20.191 13.099 -23.605 1.00 64.81 73 GLN A C 1
ATOM 593 O O . GLN A 1 73 ? 21.255 13.549 -24.018 1.00 64.81 73 GLN A O 1
ATOM 598 N N . VAL A 1 74 ? 19.485 13.699 -22.642 1.00 75.50 74 VAL A N 1
ATOM 599 C CA . VAL A 1 74 ? 19.877 14.949 -21.970 1.00 75.50 74 VAL A CA 1
ATOM 600 C C . VAL A 1 74 ? 20.681 14.662 -20.696 1.00 75.50 74 VAL A C 1
ATOM 602 O O . VAL A 1 74 ? 21.558 15.438 -20.328 1.00 75.50 74 VAL A O 1
ATOM 605 N N . LEU A 1 75 ? 20.412 13.533 -20.030 1.00 86.19 75 LEU A N 1
ATOM 606 C CA . LEU A 1 75 ? 21.041 13.165 -18.756 1.00 86.19 75 LEU A CA 1
ATOM 607 C C . LEU A 1 75 ? 22.387 12.436 -18.916 1.00 86.19 75 LEU A C 1
ATOM 609 O O . LEU A 1 75 ? 23.258 12.529 -18.049 1.00 86.19 75 LEU A O 1
ATOM 613 N N . LEU A 1 76 ? 22.556 11.671 -19.997 1.00 92.25 76 LEU A N 1
ATOM 614 C CA . LEU A 1 76 ? 23.716 10.807 -20.212 1.00 92.25 76 LEU A CA 1
ATOM 615 C C . LEU A 1 76 ? 24.649 11.383 -21.280 1.00 92.25 76 LEU A C 1
ATOM 617 O O . LEU A 1 76 ? 24.212 11.950 -22.276 1.00 92.25 76 LEU A O 1
ATOM 621 N N . CYS A 1 77 ? 25.958 11.159 -21.136 1.00 94.38 77 CYS A N 1
ATOM 622 C CA . CYS A 1 77 ? 26.893 11.451 -22.218 1.00 94.38 77 CYS A CA 1
ATOM 623 C C . CYS A 1 77 ? 26.609 10.546 -23.428 1.00 94.38 77 CYS A C 1
ATOM 625 O O . CYS A 1 77 ? 26.102 9.432 -23.272 1.00 94.38 77 CYS A O 1
ATOM 627 N N . ARG A 1 78 ? 27.004 10.978 -24.633 1.00 93.88 78 ARG A N 1
ATOM 628 C CA . ARG A 1 78 ? 26.732 10.258 -25.895 1.00 93.88 78 ARG A CA 1
ATOM 629 C C . ARG A 1 78 ? 27.102 8.771 -25.844 1.00 93.88 78 ARG A C 1
ATOM 631 O O . ARG A 1 78 ? 26.323 7.929 -26.278 1.00 93.88 78 ARG A O 1
ATOM 638 N N . ARG A 1 79 ? 28.260 8.444 -25.257 1.00 95.62 79 ARG A N 1
ATOM 639 C CA . ARG A 1 79 ? 28.720 7.055 -25.090 1.00 95.62 79 ARG A CA 1
ATOM 640 C C . ARG A 1 79 ? 27.794 6.251 -24.176 1.00 95.62 79 ARG A C 1
ATOM 642 O O . ARG A 1 79 ? 27.385 5.158 -24.542 1.00 95.62 79 ARG A O 1
ATOM 649 N N . CYS A 1 80 ? 27.445 6.792 -23.008 1.00 95.62 80 CYS A N 1
ATOM 650 C CA . CYS A 1 80 ? 26.555 6.114 -22.065 1.00 95.62 80 CYS A CA 1
ATOM 651 C C . CYS A 1 80 ? 25.130 5.982 -22.613 1.00 95.62 80 CYS A C 1
ATOM 653 O O . CYS A 1 80 ? 24.517 4.939 -22.435 1.00 95.62 80 CYS A O 1
ATOM 655 N N . SER A 1 81 ? 24.626 6.998 -23.318 1.00 93.69 81 SER A N 1
ATOM 656 C CA . SER A 1 81 ? 23.335 6.935 -24.010 1.00 93.69 81 SER A CA 1
ATOM 657 C C . SER A 1 81 ? 23.319 5.807 -25.050 1.00 93.69 81 SER A C 1
ATOM 659 O O . SER A 1 81 ? 22.425 4.966 -25.030 1.00 93.69 81 SER A O 1
ATOM 661 N N . HIS A 1 82 ? 24.365 5.704 -25.878 1.00 94.00 82 HIS A N 1
ATOM 662 C CA . HIS A 1 82 ? 24.503 4.602 -26.831 1.00 94.00 82 HIS A CA 1
ATOM 663 C C . HIS A 1 82 ? 24.602 3.234 -26.136 1.00 94.00 82 HIS A C 1
ATOM 665 O O . HIS A 1 82 ? 23.929 2.296 -26.547 1.00 94.00 82 HIS A O 1
ATOM 671 N N . HIS A 1 83 ? 25.374 3.128 -25.050 1.00 95.56 83 HIS A N 1
ATOM 672 C CA . HIS A 1 83 ? 25.475 1.905 -24.246 1.00 95.56 83 HIS A CA 1
ATOM 673 C C . HIS A 1 83 ? 24.117 1.454 -23.692 1.00 95.56 83 HIS A C 1
ATOM 675 O O . HIS A 1 83 ? 23.813 0.267 -23.760 1.00 95.56 83 HIS A O 1
ATOM 681 N N . GLN A 1 84 ? 23.285 2.374 -23.183 1.00 93.25 84 GLN A N 1
ATOM 682 C CA . GLN A 1 84 ? 21.941 2.027 -22.705 1.00 93.25 84 GLN A CA 1
ATOM 683 C C . GLN A 1 84 ? 21.061 1.496 -23.843 1.00 93.25 84 GLN A C 1
ATOM 685 O O . GLN A 1 84 ? 20.417 0.462 -23.682 1.00 93.25 84 GLN A O 1
ATOM 690 N N . THR A 1 85 ? 21.096 2.132 -25.017 1.00 91.50 85 THR A N 1
ATOM 691 C CA . THR A 1 85 ? 20.375 1.646 -26.203 1.00 91.50 85 THR A CA 1
ATOM 692 C C . THR A 1 85 ? 20.858 0.262 -26.639 1.00 91.50 85 THR A C 1
ATOM 694 O O . THR A 1 85 ? 20.043 -0.614 -26.918 1.00 91.50 85 THR A O 1
ATOM 697 N N . THR A 1 86 ? 22.171 0.033 -26.681 1.00 95.12 86 THR A N 1
ATOM 698 C CA . THR A 1 86 ? 22.751 -1.266 -27.056 1.00 95.12 86 THR A CA 1
ATOM 699 C C . THR A 1 86 ? 22.395 -2.351 -26.050 1.00 95.12 86 THR A C 1
ATOM 701 O O . THR A 1 86 ? 22.008 -3.443 -26.453 1.00 95.12 86 THR A O 1
ATOM 704 N N . LYS A 1 87 ? 22.447 -2.042 -24.752 1.00 95.75 87 LYS A N 1
ATOM 705 C CA . LYS A 1 87 ? 22.043 -2.960 -23.688 1.00 95.75 87 LYS A CA 1
ATOM 706 C C . LYS A 1 87 ? 20.586 -3.403 -23.844 1.00 95.75 87 LYS A C 1
ATOM 708 O O . LYS A 1 87 ? 20.315 -4.595 -23.770 1.00 95.75 87 LYS A O 1
ATOM 713 N N . ILE A 1 88 ? 19.666 -2.470 -24.106 1.00 92.50 88 ILE A N 1
ATOM 714 C CA . ILE A 1 88 ? 18.248 -2.791 -24.347 1.00 92.50 88 ILE A CA 1
ATOM 715 C C . ILE A 1 88 ? 18.096 -3.677 -25.586 1.00 92.50 88 ILE A C 1
ATOM 717 O O . ILE A 1 88 ? 17.399 -4.684 -25.529 1.00 92.50 88 ILE A O 1
ATOM 721 N N . LYS A 1 89 ? 18.777 -3.343 -26.690 1.00 92.69 89 LYS A N 1
ATOM 722 C CA . LYS A 1 89 ? 18.736 -4.149 -27.921 1.00 92.69 89 LYS A CA 1
ATOM 723 C C . LYS A 1 89 ? 19.246 -5.572 -27.705 1.00 92.69 89 LYS A C 1
ATOM 725 O O . LYS A 1 89 ? 18.665 -6.501 -28.244 1.00 92.69 89 LYS A O 1
ATOM 730 N N . GLN A 1 90 ? 20.315 -5.736 -26.930 1.00 95.94 90 GLN A N 1
ATOM 731 C CA . GLN A 1 90 ? 20.878 -7.050 -26.631 1.00 95.94 90 GLN A CA 1
ATOM 732 C C . GLN A 1 90 ? 19.985 -7.866 -25.696 1.00 95.94 90 GLN A C 1
ATOM 734 O O . GLN A 1 90 ? 19.761 -9.037 -25.971 1.00 95.94 90 GLN A O 1
ATOM 739 N N . LEU A 1 91 ? 19.403 -7.246 -24.662 1.00 95.56 91 LEU A N 1
ATOM 740 C CA . LEU A 1 91 ? 18.396 -7.901 -23.818 1.00 95.56 91 LEU A CA 1
ATOM 741 C C . LEU A 1 91 ? 17.177 -8.350 -24.629 1.00 95.56 91 LEU A C 1
ATOM 743 O O . LEU A 1 91 ? 16.718 -9.471 -24.463 1.00 95.56 91 LEU A O 1
ATOM 747 N N . ALA A 1 92 ? 16.678 -7.501 -25.529 1.00 91.00 92 ALA A N 1
ATOM 748 C CA . ALA A 1 92 ? 15.538 -7.833 -26.380 1.00 91.00 92 ALA A CA 1
ATOM 749 C C . ALA A 1 92 ? 15.848 -8.931 -27.413 1.00 91.00 92 ALA A C 1
ATOM 751 O O . ALA A 1 92 ? 14.938 -9.612 -27.867 1.00 91.00 92 ALA A O 1
ATOM 752 N N . ALA A 1 93 ? 17.118 -9.091 -27.793 1.00 93.62 93 ALA A N 1
ATOM 753 C CA . ALA A 1 93 ? 17.580 -10.129 -28.711 1.00 93.62 93 ALA A CA 1
ATOM 754 C C . ALA A 1 93 ? 18.042 -11.410 -27.993 1.00 93.62 93 ALA A C 1
ATOM 756 O O . ALA A 1 93 ? 18.589 -12.301 -28.642 1.00 93.62 93 ALA A O 1
ATOM 757 N N . PHE A 1 94 ? 17.885 -11.496 -26.668 1.00 95.25 94 PHE A N 1
ATOM 758 C CA . PHE A 1 94 ? 18.260 -12.685 -25.914 1.00 95.25 94 PHE A CA 1
ATOM 759 C C . PHE A 1 94 ? 17.400 -13.883 -26.330 1.00 95.25 94 PHE A C 1
ATOM 761 O O . PHE A 1 94 ? 16.190 -13.772 -26.514 1.00 95.25 94 PHE A O 1
ATOM 768 N N . THR A 1 95 ? 18.033 -15.045 -26.450 1.00 93.75 95 THR A N 1
ATOM 769 C CA . THR A 1 95 ? 17.358 -16.325 -26.670 1.00 93.75 95 THR A CA 1
ATOM 770 C C . THR A 1 95 ? 17.993 -17.342 -25.725 1.00 93.75 95 THR A C 1
ATOM 772 O O . THR A 1 95 ? 19.226 -17.464 -25.743 1.00 93.75 95 THR A O 1
ATOM 775 N N . PRO A 1 96 ? 17.204 -18.030 -24.881 1.00 93.88 96 PRO A N 1
ATOM 776 C CA . PRO A 1 96 ? 17.739 -19.021 -23.957 1.00 93.88 96 PRO A CA 1
ATOM 777 C C . PRO A 1 96 ? 18.350 -20.196 -24.726 1.00 93.88 96 PRO A C 1
ATOM 779 O O . PRO A 1 96 ? 17.926 -20.537 -25.830 1.00 93.88 96 PRO A O 1
ATOM 782 N N . ARG A 1 97 ? 19.352 -20.841 -24.130 1.00 92.88 97 ARG A N 1
ATOM 783 C CA . ARG A 1 97 ? 19.894 -22.112 -24.632 1.00 92.88 97 ARG A CA 1
ATOM 784 C C . ARG A 1 97 ? 18.967 -23.268 -24.279 1.00 92.88 97 ARG A C 1
ATOM 786 O O . ARG A 1 97 ? 18.800 -24.184 -25.077 1.00 92.88 97 ARG A O 1
ATOM 793 N N . GLU A 1 98 ? 18.373 -23.204 -23.091 1.00 93.75 98 GLU A N 1
ATOM 794 C CA . GLU A 1 98 ? 17.391 -24.157 -22.584 1.00 93.75 98 GLU A CA 1
ATOM 795 C C . GLU A 1 98 ? 16.185 -23.400 -22.019 1.00 93.75 98 GLU A C 1
ATOM 797 O O . GLU A 1 98 ? 16.313 -22.674 -21.034 1.00 93.75 98 GLU A O 1
ATOM 802 N N . GLU A 1 99 ? 15.000 -23.604 -22.601 1.00 90.38 99 GLU A N 1
ATOM 803 C CA . GLU A 1 99 ? 13.762 -22.920 -22.181 1.00 90.38 99 GLU A CA 1
ATOM 804 C C . GLU A 1 99 ? 13.442 -23.132 -20.691 1.00 90.38 99 GLU A C 1
ATOM 806 O O . GLU A 1 99 ? 13.028 -22.210 -19.995 1.00 90.38 99 GLU A O 1
ATOM 811 N N . GLY A 1 100 ? 13.716 -24.329 -20.158 1.00 93.88 100 GLY A N 1
ATOM 812 C CA . GLY A 1 100 ? 13.504 -24.643 -18.739 1.00 93.88 100 GLY A CA 1
ATOM 813 C C . GLY A 1 100 ? 14.418 -23.882 -17.769 1.00 93.88 100 GLY A C 1
ATOM 814 O O . GLY A 1 100 ? 14.139 -23.869 -16.574 1.00 93.88 100 GLY A O 1
ATOM 815 N N . ARG A 1 101 ? 15.491 -23.247 -18.264 1.00 94.00 101 ARG A N 1
ATOM 816 C CA . ARG A 1 101 ? 16.429 -22.425 -17.479 1.00 94.00 101 ARG A CA 1
ATOM 817 C C . ARG A 1 101 ? 16.396 -20.950 -17.887 1.00 94.00 101 ARG A C 1
ATOM 819 O O . ARG A 1 101 ? 17.313 -20.208 -17.537 1.00 94.00 101 ARG A O 1
ATOM 826 N N . TYR A 1 102 ? 15.354 -20.515 -18.602 1.00 93.75 102 TYR A N 1
ATOM 827 C CA . TYR A 1 102 ? 15.226 -19.146 -19.106 1.00 93.75 102 TYR A CA 1
ATOM 828 C C . TYR A 1 102 ? 15.513 -18.093 -18.029 1.00 93.75 102 TYR A C 1
ATOM 830 O O . TYR A 1 102 ? 16.368 -17.238 -18.247 1.00 93.75 102 TYR A O 1
ATOM 838 N N . ASP A 1 103 ? 14.862 -18.194 -16.863 1.00 94.31 103 ASP A N 1
ATOM 839 C CA . ASP A 1 103 ? 14.962 -17.205 -15.778 1.00 94.31 103 ASP A CA 1
ATOM 840 C C . ASP A 1 103 ? 16.389 -17.066 -15.222 1.00 94.31 103 ASP A C 1
ATOM 842 O O . ASP A 1 103 ? 16.849 -15.964 -14.919 1.00 94.31 103 ASP A O 1
ATOM 846 N N . GLU A 1 104 ? 17.125 -18.172 -15.117 1.00 96.44 104 GLU A N 1
ATOM 847 C CA . GLU A 1 104 ? 18.514 -18.154 -14.656 1.00 96.44 104 GLU A CA 1
ATOM 848 C C . GLU A 1 104 ? 19.440 -17.575 -15.731 1.00 96.44 104 GLU A C 1
ATOM 850 O O . GLU A 1 104 ? 20.292 -16.727 -15.448 1.00 96.44 104 GLU A O 1
ATOM 855 N N . GLU A 1 105 ? 19.268 -18.008 -16.983 1.00 97.25 105 GLU A N 1
ATOM 856 C CA . GLU A 1 105 ? 20.115 -17.578 -18.093 1.00 97.25 105 GLU A CA 1
ATOM 857 C C . GLU A 1 105 ? 19.930 -16.092 -18.422 1.00 97.25 105 GLU A C 1
ATOM 859 O O . GLU A 1 105 ? 20.925 -15.394 -18.650 1.00 97.25 105 GLU A O 1
ATOM 864 N N . ILE A 1 106 ? 18.690 -15.584 -18.401 1.00 96.38 106 ILE A N 1
ATOM 865 C CA . ILE A 1 106 ? 18.413 -14.166 -18.653 1.00 96.38 106 ILE A CA 1
ATOM 866 C C . ILE A 1 106 ? 19.006 -13.284 -17.557 1.00 96.38 106 ILE A C 1
ATOM 868 O O . ILE A 1 106 ? 19.570 -12.239 -17.875 1.00 96.38 106 ILE A O 1
ATOM 872 N N . GLU A 1 107 ? 18.954 -13.691 -16.286 1.00 97.06 107 GLU A N 1
ATOM 873 C CA . GLU A 1 107 ? 19.519 -12.900 -15.188 1.00 97.06 107 GLU A CA 1
ATOM 874 C C . GLU A 1 107 ? 21.055 -12.876 -15.230 1.00 97.06 107 GLU A C 1
ATOM 876 O O . GLU A 1 107 ? 21.663 -11.813 -15.064 1.00 97.06 107 GLU A O 1
ATOM 881 N N . VAL A 1 108 ? 21.705 -14.001 -15.554 1.00 96.81 108 VAL A N 1
ATOM 882 C CA . VAL A 1 108 ? 23.163 -14.037 -15.778 1.00 96.81 108 VAL A CA 1
ATOM 883 C C . VAL A 1 108 ? 23.553 -13.155 -16.965 1.00 96.81 108 VAL A C 1
ATOM 885 O O . VAL A 1 108 ? 24.494 -12.357 -16.873 1.00 96.81 108 VAL A O 1
ATOM 888 N N . TYR A 1 109 ? 22.822 -13.260 -18.078 1.00 97.25 109 TYR A N 1
ATOM 889 C CA . TYR A 1 109 ? 23.072 -12.453 -19.268 1.00 97.25 109 TYR A CA 1
ATOM 890 C C . TYR A 1 109 ? 22.876 -10.962 -18.989 1.00 97.25 109 TYR A C 1
ATOM 892 O O . TYR A 1 109 ? 23.732 -10.142 -19.328 1.00 97.25 109 TYR A O 1
A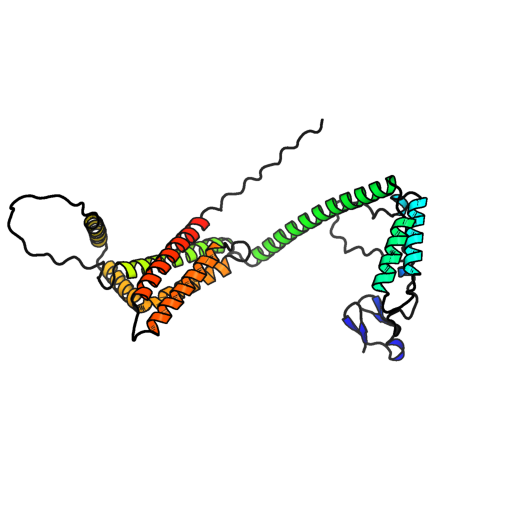TOM 900 N N . ARG A 1 110 ? 21.792 -10.610 -18.298 1.00 96.81 110 ARG A N 1
ATOM 901 C CA . ARG A 1 110 ? 21.493 -9.255 -17.850 1.00 96.81 110 ARG A CA 1
ATOM 902 C C . ARG A 1 110 ? 22.643 -8.690 -17.021 1.00 96.81 110 ARG A C 1
ATOM 904 O O . ARG A 1 110 ? 23.193 -7.658 -17.415 1.00 96.81 110 ARG A O 1
ATOM 911 N N . HIS A 1 111 ? 23.090 -9.419 -15.994 1.00 97.62 111 HIS A N 1
ATOM 912 C CA . HIS A 1 111 ? 24.209 -9.007 -15.145 1.00 97.62 111 HIS A CA 1
ATOM 913 C C . HIS A 1 111 ? 25.482 -8.738 -15.955 1.00 97.62 111 HIS A C 1
ATOM 915 O O . HIS A 1 111 ? 26.152 -7.717 -15.766 1.00 97.62 111 HIS A O 1
ATOM 921 N N . HIS A 1 112 ? 25.803 -9.620 -16.902 1.00 97.12 112 HIS A N 1
ATOM 922 C CA . HIS A 1 112 ? 26.923 -9.424 -17.816 1.00 97.12 112 HIS A CA 1
ATOM 923 C C . HIS A 1 112 ? 26.783 -8.120 -18.625 1.00 97.12 112 HIS A C 1
ATOM 925 O O . HIS A 1 112 ? 27.734 -7.334 -18.708 1.00 97.12 112 HIS A O 1
ATOM 931 N N . LEU A 1 113 ? 25.592 -7.831 -19.161 1.00 97.62 113 LEU A N 1
ATOM 932 C CA . LEU A 1 113 ? 25.330 -6.590 -19.889 1.00 97.62 113 LEU A CA 1
ATOM 933 C C . LEU A 1 113 ? 25.404 -5.343 -19.000 1.00 97.62 113 LEU A C 1
ATOM 935 O O . LEU A 1 113 ? 25.886 -4.305 -19.459 1.00 97.62 113 LEU A O 1
ATOM 939 N N . GLU A 1 114 ? 24.969 -5.409 -17.737 1.00 95.38 114 GLU A N 1
ATOM 940 C CA . GLU A 1 114 ? 25.174 -4.317 -16.777 1.00 95.38 114 GLU A CA 1
ATOM 941 C C . GLU A 1 114 ? 26.658 -4.002 -16.565 1.00 95.38 114 GLU A C 1
ATOM 943 O O . GLU A 1 114 ? 27.026 -2.825 -16.525 1.00 95.38 114 GLU A O 1
ATOM 948 N N . GLN A 1 115 ? 27.508 -5.025 -16.444 1.00 96.38 115 GLN A N 1
ATOM 949 C CA . GLN A 1 115 ? 28.944 -4.828 -16.235 1.00 96.38 115 GLN A CA 1
ATOM 950 C C . GLN A 1 115 ? 29.636 -4.285 -17.488 1.00 96.38 115 GLN A C 1
ATOM 952 O O . GLN A 1 115 ? 30.428 -3.338 -17.401 1.00 96.38 115 GLN A O 1
ATOM 957 N N . MET A 1 116 ? 29.315 -4.848 -18.656 1.00 96.56 116 MET A N 1
ATOM 958 C CA . MET A 1 116 ? 29.916 -4.469 -19.935 1.00 96.56 116 MET A CA 1
ATOM 959 C C . MET A 1 116 ? 29.504 -3.055 -20.371 1.00 96.56 116 MET A C 1
ATOM 961 O O . MET A 1 116 ? 30.346 -2.261 -20.794 1.00 96.56 116 MET A O 1
ATOM 965 N N . TYR A 1 117 ? 28.227 -2.698 -20.199 1.00 96.56 117 TYR A N 1
ATOM 966 C CA . TYR A 1 117 ? 27.660 -1.406 -20.601 1.00 96.56 117 TYR A CA 1
ATOM 967 C C . TYR A 1 117 ? 27.404 -0.459 -19.424 1.00 96.56 117 TYR A C 1
ATOM 969 O O . TYR A 1 117 ? 26.476 0.357 -19.453 1.00 96.56 117 TYR A O 1
ATOM 977 N N . LYS A 1 118 ? 28.250 -0.528 -18.391 1.00 95.88 118 LYS A N 1
ATOM 978 C CA . LYS A 1 118 ? 28.156 0.350 -17.220 1.00 95.88 118 LYS A CA 1
ATOM 979 C C . LYS A 1 118 ? 28.237 1.832 -17.587 1.00 95.88 118 LYS A C 1
ATOM 981 O O . LYS A 1 118 ? 28.944 2.242 -18.515 1.00 95.88 118 LYS A O 1
ATOM 986 N N . LEU A 1 119 ? 27.541 2.655 -16.806 1.00 96.06 119 LEU A N 1
ATOM 987 C CA . LEU A 1 119 ? 27.644 4.106 -16.905 1.00 96.06 119 LEU A CA 1
ATOM 988 C C . LEU A 1 119 ? 29.031 4.576 -16.448 1.00 96.06 119 LEU A C 1
ATOM 990 O O . LEU A 1 119 ? 29.660 3.991 -15.563 1.00 96.06 119 LEU A O 1
ATOM 994 N N . CYS A 1 120 ? 29.520 5.671 -17.033 1.00 97.06 120 CYS A N 1
ATOM 995 C CA . CYS A 1 120 ? 30.684 6.352 -16.478 1.00 97.06 120 CYS A CA 1
ATOM 996 C C . CYS A 1 120 ? 30.326 7.005 -15.135 1.00 97.06 120 CYS A C 1
ATOM 998 O O . CYS A 1 120 ? 29.167 7.341 -14.889 1.00 97.06 120 CYS A O 1
ATOM 1000 N N . ARG A 1 121 ? 31.330 7.229 -14.277 1.00 97.38 121 ARG A N 1
ATOM 1001 C CA . ARG A 1 121 ? 31.131 7.801 -12.932 1.00 97.38 121 ARG A CA 1
ATOM 1002 C C . ARG A 1 121 ? 30.295 9.099 -12.931 1.00 97.38 121 ARG A C 1
ATOM 1004 O O . ARG A 1 121 ? 29.373 9.166 -12.123 1.00 97.38 121 ARG A O 1
ATOM 1011 N N . PRO A 1 122 ? 30.520 10.077 -13.835 1.00 96.12 122 PRO A N 1
ATOM 1012 C CA . PRO A 1 122 ? 29.690 11.283 -13.887 1.00 96.12 122 PRO A CA 1
ATOM 1013 C C . PRO A 1 122 ? 28.219 11.005 -14.222 1.00 96.12 122 PRO A C 1
ATOM 1015 O O . PRO A 1 122 ? 27.330 11.518 -13.549 1.00 96.12 122 PRO A O 1
ATOM 1018 N N . CYS A 1 123 ? 27.944 10.164 -15.226 1.00 95.44 123 CYS A N 1
ATOM 1019 C CA . CYS A 1 123 ? 26.571 9.824 -15.607 1.00 95.44 123 CYS A CA 1
ATOM 1020 C C . CYS A 1 123 ? 25.857 9.003 -14.531 1.00 95.44 123 CYS A C 1
ATOM 1022 O O . CYS A 1 123 ? 24.678 9.230 -14.291 1.00 95.44 123 CYS A O 1
ATOM 1024 N N . GLN A 1 124 ? 26.567 8.094 -13.858 1.00 95.88 124 GLN A N 1
ATOM 1025 C CA . GLN A 1 124 ? 26.028 7.342 -12.725 1.00 95.88 124 GLN A CA 1
ATOM 1026 C C . GLN A 1 124 ? 25.575 8.293 -11.606 1.00 95.88 124 GLN A C 1
ATOM 1028 O O . GLN A 1 124 ? 24.433 8.221 -11.160 1.00 95.88 124 GLN A O 1
ATOM 1033 N N . ALA A 1 125 ? 26.436 9.239 -11.215 1.00 95.81 125 ALA A N 1
ATOM 1034 C CA . ALA A 1 125 ? 26.105 10.232 -10.197 1.00 95.81 125 ALA A CA 1
ATOM 1035 C C . ALA A 1 125 ? 24.929 11.132 -10.619 1.00 95.81 125 ALA A C 1
ATOM 1037 O O . ALA A 1 125 ? 24.055 11.427 -9.805 1.00 95.81 125 ALA A O 1
ATOM 1038 N N . ALA A 1 126 ? 24.874 11.537 -11.893 1.00 92.62 126 ALA A N 1
ATOM 1039 C CA . ALA A 1 126 ? 23.774 12.335 -12.432 1.00 92.62 126 ALA A CA 1
ATOM 1040 C C . ALA A 1 126 ? 22.431 11.587 -12.371 1.00 92.62 126 ALA A C 1
ATOM 1042 O O . ALA A 1 126 ? 21.430 12.155 -11.932 1.00 92.62 126 ALA A O 1
ATOM 1043 N N . VAL A 1 127 ? 22.414 10.304 -12.750 1.00 92.88 127 VAL A N 1
ATOM 1044 C CA . VAL A 1 127 ? 21.225 9.441 -12.666 1.00 92.88 127 VAL A CA 1
ATOM 1045 C C . VAL A 1 127 ? 20.765 9.276 -11.221 1.00 92.88 127 VAL A C 1
ATOM 1047 O O . VAL A 1 127 ? 19.593 9.500 -10.923 1.00 92.88 127 VAL A O 1
ATOM 1050 N N . GLU A 1 128 ? 21.675 8.949 -10.304 1.00 94.50 128 GLU A N 1
ATOM 1051 C CA . GLU A 1 128 ? 21.352 8.786 -8.882 1.00 94.50 128 GLU A CA 1
ATOM 1052 C C . GLU A 1 128 ? 20.805 10.076 -8.265 1.00 94.50 128 GLU A C 1
ATOM 1054 O O . GLU A 1 128 ? 19.801 10.051 -7.545 1.00 94.50 128 GLU A O 1
ATOM 1059 N N . TYR A 1 129 ? 21.425 11.217 -8.579 1.00 93.12 129 TYR A N 1
ATOM 1060 C CA . TYR A 1 129 ? 20.944 12.525 -8.152 1.00 93.12 129 TYR A CA 1
ATOM 1061 C C . TYR A 1 129 ? 19.531 12.795 -8.675 1.00 93.12 129 TYR A C 1
ATOM 1063 O O . TYR A 1 129 ? 18.654 13.174 -7.894 1.00 93.12 129 TYR A O 1
ATOM 1071 N N . TYR A 1 130 ? 19.292 12.568 -9.968 1.00 90.38 130 TYR A N 1
ATOM 1072 C CA . TYR A 1 130 ? 18.003 12.837 -10.596 1.00 90.38 130 TYR A CA 1
ATOM 1073 C C . TYR A 1 130 ? 16.893 11.941 -10.032 1.00 90.38 130 TYR A C 1
ATOM 1075 O O . TYR A 1 130 ? 15.845 12.449 -9.634 1.00 90.38 130 TYR A O 1
ATOM 1083 N N . ILE A 1 131 ? 17.145 10.6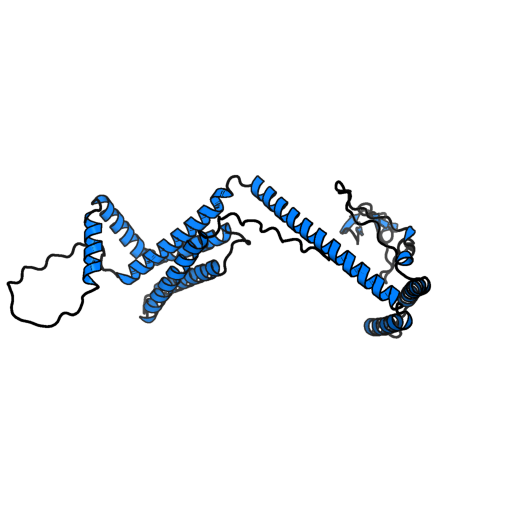37 -9.875 1.00 90.94 131 ILE A N 1
ATOM 1084 C CA . ILE A 1 131 ? 16.201 9.696 -9.249 1.00 90.94 131 ILE A CA 1
ATOM 1085 C C . ILE A 1 131 ? 15.906 10.111 -7.805 1.00 90.94 131 ILE A C 1
ATOM 1087 O O . ILE A 1 131 ? 14.749 10.139 -7.379 1.00 90.94 131 ILE A O 1
ATOM 1091 N N . LYS A 1 132 ? 16.931 10.477 -7.026 1.00 92.75 132 LYS A N 1
ATOM 1092 C CA . LYS A 1 132 ? 16.752 10.945 -5.644 1.00 92.75 132 LYS A CA 1
ATOM 1093 C C . LYS A 1 132 ? 15.929 12.232 -5.590 1.00 92.75 132 LYS A C 1
ATOM 1095 O O . LYS A 1 132 ? 15.067 12.367 -4.718 1.00 92.75 132 LYS A O 1
ATOM 1100 N N . HIS A 1 133 ? 16.178 13.159 -6.512 1.00 88.62 133 HIS A N 1
ATOM 1101 C CA . HIS A 1 133 ? 15.422 14.397 -6.638 1.00 88.62 133 HIS A CA 1
ATOM 1102 C C . HIS A 1 133 ? 13.952 14.111 -6.973 1.00 88.62 133 HIS A C 1
ATOM 1104 O O . HIS A 1 133 ? 13.069 14.550 -6.235 1.00 88.62 133 HIS A O 1
ATOM 1110 N N . GLN A 1 134 ? 13.679 13.309 -8.006 1.00 86.19 134 GLN A N 1
ATOM 1111 C CA . GLN A 1 134 ? 12.322 12.914 -8.390 1.00 86.19 134 GLN A CA 1
ATOM 1112 C C . GLN A 1 134 ? 11.589 12.196 -7.254 1.00 86.19 134 GLN A C 1
ATOM 1114 O O . GLN A 1 134 ? 10.462 12.559 -6.930 1.00 86.19 134 GLN A O 1
ATOM 1119 N N . ASN A 1 135 ? 12.236 11.247 -6.575 1.00 89.44 135 ASN A N 1
ATOM 1120 C CA . ASN A 1 135 ? 11.646 10.542 -5.437 1.00 89.44 135 ASN A CA 1
ATOM 1121 C C . ASN A 1 135 ? 11.268 11.492 -4.298 1.00 89.44 135 ASN A C 1
ATOM 1123 O O . ASN A 1 135 ? 10.242 11.300 -3.644 1.00 89.44 135 ASN A O 1
ATOM 1127 N N . ARG A 1 136 ? 12.069 12.534 -4.051 1.00 89.62 136 ARG A N 1
ATOM 1128 C CA . ARG A 1 136 ? 11.736 13.561 -3.058 1.00 89.62 136 ARG A CA 1
ATOM 1129 C C . ARG A 1 136 ? 10.503 14.364 -3.476 1.00 89.62 136 ARG A C 1
ATOM 1131 O O . ARG A 1 136 ? 9.631 14.574 -2.635 1.00 89.62 136 ARG A O 1
ATOM 1138 N N . GLN A 1 137 ? 10.419 14.766 -4.744 1.00 85.56 137 GLN A N 1
ATOM 1139 C CA . GLN A 1 137 ? 9.264 15.494 -5.280 1.00 85.56 137 GLN A CA 1
ATOM 1140 C C . GLN A 1 137 ? 7.993 14.637 -5.240 1.00 85.56 137 GLN A C 1
ATOM 1142 O O . GLN A 1 137 ? 6.976 15.062 -4.697 1.00 85.56 137 GLN A O 1
ATOM 1147 N N . LEU A 1 138 ? 8.066 13.390 -5.713 1.00 86.56 138 LEU A N 1
ATOM 1148 C CA . LEU A 1 138 ? 6.947 12.447 -5.690 1.00 86.56 138 LEU A CA 1
ATOM 1149 C C . LEU A 1 138 ? 6.470 12.171 -4.265 1.00 86.56 138 LEU A C 1
ATOM 1151 O O . LEU A 1 138 ? 5.273 12.197 -4.014 1.00 86.56 138 LEU A O 1
ATOM 1155 N N . ARG A 1 139 ? 7.378 11.976 -3.300 1.00 88.50 139 ARG A N 1
ATOM 1156 C CA . ARG A 1 139 ? 6.990 11.818 -1.889 1.00 88.50 139 ARG A CA 1
ATOM 1157 C C . ARG A 1 139 ? 6.255 13.044 -1.355 1.00 88.50 139 ARG A C 1
ATOM 1159 O O . ARG A 1 139 ? 5.270 12.879 -0.645 1.00 88.50 139 ARG A O 1
ATOM 1166 N N . ALA A 1 140 ? 6.705 14.253 -1.692 1.00 84.44 140 ALA A N 1
ATOM 1167 C CA . ALA A 1 140 ? 6.023 15.478 -1.281 1.00 84.44 140 ALA A CA 1
ATOM 1168 C C . ALA A 1 140 ? 4.606 15.568 -1.876 1.00 84.44 140 ALA A C 1
ATOM 1170 O O . ALA A 1 140 ? 3.660 15.868 -1.149 1.00 84.44 140 ALA A O 1
ATOM 1171 N N . LEU A 1 141 ? 4.448 15.230 -3.160 1.00 84.12 141 LEU A N 1
ATOM 1172 C CA . LEU A 1 141 ? 3.150 15.188 -3.843 1.00 84.12 141 LEU A CA 1
ATOM 1173 C C . LEU A 1 141 ? 2.226 14.090 -3.296 1.00 84.12 141 LEU A C 1
ATOM 1175 O O . LEU A 1 141 ? 1.039 14.318 -3.089 1.00 84.12 141 LEU A O 1
ATOM 1179 N N . LEU A 1 142 ? 2.753 12.898 -3.012 1.00 85.44 142 LEU A N 1
ATOM 1180 C CA . LEU A 1 142 ? 1.971 11.809 -2.426 1.00 85.44 142 LEU A CA 1
ATOM 1181 C C . LEU A 1 142 ? 1.492 12.168 -1.019 1.00 85.44 142 LEU A C 1
ATOM 1183 O O . LEU A 1 142 ? 0.344 11.894 -0.677 1.00 85.44 142 LEU A O 1
ATOM 1187 N N . LEU A 1 143 ? 2.339 12.814 -0.212 1.00 87.19 143 LEU A N 1
ATOM 1188 C CA . LEU A 1 143 ? 1.948 13.305 1.107 1.00 87.19 143 LEU A CA 1
ATOM 1189 C C . LEU A 1 143 ? 0.864 14.381 1.001 1.00 87.19 143 LEU A C 1
ATOM 1191 O O . LEU A 1 143 ? -0.137 14.291 1.708 1.00 87.19 143 LEU A O 1
ATOM 1195 N N . SER A 1 144 ? 1.012 15.364 0.107 1.00 79.50 144 SER A N 1
ATOM 1196 C CA . SER A 1 144 ? -0.007 16.405 -0.077 1.00 79.50 144 SER A CA 1
ATOM 1197 C C . SER A 1 144 ? -1.336 15.825 -0.570 1.00 79.50 144 SER A C 1
ATOM 1199 O O . SER A 1 144 ? -2.393 16.214 -0.075 1.00 79.50 144 SER A O 1
ATOM 1201 N N . HIS A 1 145 ? -1.300 14.830 -1.459 1.00 79.31 145 HIS A N 1
ATOM 1202 C CA . HIS A 1 145 ? -2.492 14.109 -1.897 1.00 79.31 145 HIS A CA 1
ATOM 1203 C C . HIS A 1 145 ? -3.130 13.300 -0.757 1.00 79.31 145 HIS A C 1
ATOM 1205 O O . HIS A 1 145 ? -4.351 13.286 -0.625 1.00 79.31 145 HIS A O 1
ATOM 1211 N N . GLN A 1 146 ? -2.337 12.658 0.109 1.00 81.56 146 GLN A N 1
ATOM 1212 C CA . GLN A 1 146 ? -2.853 11.972 1.300 1.00 81.56 146 GLN A CA 1
ATOM 1213 C C . GLN A 1 146 ? -3.528 12.940 2.278 1.00 81.56 146 GLN A C 1
ATOM 1215 O O . GLN A 1 146 ? -4.577 12.603 2.828 1.00 81.56 146 GLN A O 1
ATOM 1220 N N . PHE A 1 147 ? -2.960 14.132 2.490 1.00 78.06 147 PHE A N 1
ATOM 1221 C CA . PHE A 1 147 ? -3.589 15.167 3.314 1.00 78.06 147 PHE A CA 1
ATOM 1222 C C . PHE A 1 147 ? -4.894 15.659 2.689 1.00 78.06 147 PHE A C 1
ATOM 1224 O O . PHE A 1 147 ? -5.924 15.611 3.354 1.00 78.06 147 PHE A O 1
ATOM 1231 N N . ARG A 1 148 ? -4.887 16.003 1.396 1.00 75.44 148 ARG A N 1
ATOM 1232 C CA . ARG A 1 148 ? -6.089 16.443 0.673 1.00 75.44 148 ARG A CA 1
ATOM 1233 C C . ARG A 1 148 ? -7.183 15.374 0.657 1.00 75.44 148 ARG A C 1
ATOM 1235 O O . ARG A 1 148 ? -8.351 15.695 0.824 1.00 75.44 148 ARG A O 1
ATOM 1242 N N . ARG A 1 149 ? -6.820 14.096 0.500 1.00 72.50 149 ARG A N 1
ATOM 1243 C CA . ARG A 1 149 ? -7.771 12.977 0.573 1.00 72.50 149 ARG A CA 1
ATOM 1244 C C . ARG A 1 149 ? -8.378 12.852 1.969 1.00 72.50 149 ARG A C 1
ATOM 1246 O O . ARG A 1 149 ? -9.583 12.699 2.076 1.00 72.50 149 ARG A O 1
ATOM 1253 N N . ARG A 1 150 ? -7.577 12.988 3.034 1.00 72.38 150 ARG A N 1
ATOM 1254 C CA . ARG A 1 150 ? -8.094 13.003 4.415 1.00 72.38 150 ARG A CA 1
ATOM 1255 C C . ARG A 1 150 ? -9.024 14.184 4.675 1.00 72.38 150 ARG A C 1
ATOM 1257 O O . ARG A 1 150 ? -10.027 14.008 5.353 1.00 72.38 150 ARG A O 1
ATOM 1264 N N . GLU A 1 151 ? -8.701 15.362 4.151 1.00 70.00 151 GLU A N 1
ATOM 1265 C CA . GLU A 1 151 ? -9.562 16.546 4.240 1.00 70.00 151 GLU A CA 1
ATOM 1266 C C . GLU A 1 151 ? -10.870 16.347 3.467 1.00 70.00 151 GLU A C 1
ATOM 1268 O O . GLU A 1 151 ? -11.934 16.656 3.993 1.00 70.00 151 GLU A O 1
ATOM 1273 N N . ALA A 1 152 ? -10.818 15.765 2.265 1.00 68.31 152 ALA A N 1
ATOM 1274 C CA . ALA A 1 152 ? -12.001 15.435 1.473 1.00 68.31 152 ALA A CA 1
ATOM 1275 C C . ALA A 1 152 ? -12.873 14.364 2.147 1.00 68.31 152 ALA A C 1
ATOM 1277 O O . ALA A 1 152 ? -14.088 14.534 2.204 1.00 68.31 152 ALA A O 1
ATOM 1278 N N . ASP A 1 153 ? -12.274 13.315 2.720 1.00 62.97 153 ASP A N 1
ATOM 1279 C CA . ASP A 1 153 ? -12.977 12.288 3.500 1.00 62.97 153 ASP A CA 1
ATOM 1280 C C . ASP A 1 153 ? -13.608 12.896 4.769 1.00 62.97 153 ASP A C 1
ATOM 1282 O O . ASP A 1 153 ? -14.725 12.547 5.152 1.00 62.97 153 ASP A O 1
ATOM 1286 N N . GLN A 1 154 ? -12.925 13.853 5.410 1.00 61.97 154 GLN A N 1
ATOM 1287 C CA . GLN A 1 154 ? -13.447 14.592 6.560 1.00 61.97 154 GLN A CA 1
ATOM 1288 C C . GLN A 1 154 ? -14.590 15.540 6.166 1.00 61.97 154 GLN A C 1
ATOM 1290 O O . GLN A 1 154 ? -15.569 15.638 6.903 1.00 61.97 154 GLN A O 1
ATOM 1295 N N . ALA A 1 155 ? -14.508 16.192 5.005 1.00 56.97 155 ALA A N 1
ATOM 1296 C CA . ALA A 1 155 ? -15.563 17.047 4.464 1.00 56.97 155 ALA A CA 1
ATOM 1297 C C . ALA A 1 155 ? -16.790 16.231 4.009 1.00 56.97 155 ALA A C 1
ATOM 1299 O O . ALA A 1 155 ? -17.923 16.609 4.307 1.00 56.97 155 ALA A O 1
ATOM 1300 N N . HIS A 1 156 ? -16.588 15.068 3.377 1.00 53.44 156 HIS A N 1
ATOM 1301 C CA . HIS A 1 156 ? -17.666 14.129 3.042 1.00 53.44 156 HIS A CA 1
ATOM 1302 C C . HIS A 1 156 ? -18.328 13.557 4.303 1.00 53.44 156 HIS A C 1
ATOM 1304 O O . HIS A 1 156 ? -19.553 13.489 4.375 1.00 53.44 156 HIS A O 1
ATOM 1310 N N . GLY A 1 157 ? -17.546 13.218 5.333 1.00 49.16 157 GLY A N 1
ATOM 1311 C CA . GLY A 1 157 ? -18.071 12.780 6.629 1.00 49.16 157 GLY A CA 1
ATOM 1312 C C . GLY A 1 157 ? -18.809 13.877 7.410 1.00 49.16 157 GLY A C 1
ATOM 1313 O O . GLY A 1 157 ? -19.698 13.568 8.200 1.00 49.16 157 GLY A O 1
ATOM 1314 N N . GLN A 1 158 ? -18.483 15.154 7.184 1.00 48.81 158 GLN A N 1
ATOM 1315 C CA . GLN A 1 158 ? -19.196 16.293 7.777 1.00 48.81 158 GLN A CA 1
ATOM 1316 C C . GLN A 1 158 ? -20.519 16.605 7.063 1.00 48.81 158 GLN A C 1
ATOM 1318 O O . GLN A 1 158 ? -21.484 16.959 7.737 1.00 48.81 158 GLN A O 1
ATOM 1323 N N . SER A 1 159 ? -20.603 16.401 5.743 1.00 45.03 159 SER A N 1
ATOM 1324 C CA . SER A 1 159 ? -21.846 16.586 4.971 1.00 45.03 159 SER A CA 1
ATOM 1325 C C . SER A 1 159 ? -22.960 15.615 5.400 1.00 45.03 159 SER A C 1
ATOM 1327 O O . SER A 1 159 ? -24.130 15.982 5.450 1.00 45.03 159 SER A O 1
ATOM 1329 N N . PHE A 1 160 ? -22.599 14.399 5.829 1.00 45.84 160 PHE A N 1
ATOM 1330 C CA . PHE A 1 160 ? -23.551 13.405 6.343 1.00 45.84 160 PHE A CA 1
ATOM 1331 C C . PHE A 1 160 ? -23.828 13.502 7.852 1.00 45.84 160 PHE A C 1
ATOM 1333 O O . PHE A 1 160 ? -24.552 12.667 8.395 1.00 45.84 160 PHE A O 1
ATOM 1340 N N . SER A 1 161 ? -23.250 14.459 8.586 1.00 43.47 161 SER A N 1
ATOM 1341 C CA . SER A 1 161 ? -23.381 14.483 10.048 1.00 43.47 161 SER A CA 1
ATOM 1342 C C . SER A 1 161 ? -23.220 15.874 10.657 1.00 43.47 161 SER A C 1
ATOM 1344 O O . SER A 1 161 ? -22.196 16.206 11.255 1.00 43.47 161 SER A O 1
ATOM 1346 N N . SER A 1 162 ? -24.332 16.602 10.726 1.00 42.31 162 SER A N 1
ATOM 1347 C CA . SER A 1 162 ? -24.568 17.676 11.707 1.00 42.31 162 SER A CA 1
ATOM 1348 C C . SER A 1 162 ? -24.474 17.204 13.182 1.00 42.31 162 SER A C 1
ATOM 1350 O O . SER A 1 162 ? -24.631 17.995 14.109 1.00 42.31 162 SER A O 1
ATOM 1352 N N . SER A 1 163 ? -24.165 15.920 13.427 1.00 49.78 163 SER A N 1
ATOM 1353 C CA . SER A 1 163 ? -23.979 15.297 14.747 1.00 49.78 163 SER A CA 1
ATOM 1354 C C . SER A 1 163 ? -22.513 15.042 15.140 1.00 49.78 163 SER A C 1
ATOM 1356 O O . SER A 1 163 ? -22.270 14.505 16.219 1.00 49.78 163 SER A O 1
ATOM 1358 N N . ALA A 1 164 ? -21.512 15.440 14.342 1.00 47.94 164 ALA A N 1
ATOM 1359 C CA . ALA A 1 164 ? -20.097 15.141 14.629 1.00 47.94 164 ALA A CA 1
ATOM 1360 C C . ALA A 1 164 ? -19.565 15.745 15.953 1.00 47.94 164 ALA A C 1
ATOM 1362 O O . ALA A 1 164 ? -18.589 15.249 16.517 1.00 47.94 164 ALA A O 1
ATOM 1363 N N . VAL A 1 165 ? -20.236 16.765 16.502 1.00 49.41 165 VAL A N 1
ATOM 1364 C CA . VAL A 1 165 ? -19.935 17.320 17.837 1.00 49.41 165 VAL A CA 1
ATOM 1365 C C . VAL A 1 165 ? -20.461 16.413 18.973 1.00 49.41 165 VAL A C 1
ATOM 1367 O O . VAL A 1 165 ? -19.913 16.430 20.073 1.00 49.41 165 VAL A O 1
ATOM 1370 N N . LYS A 1 166 ? -21.460 15.550 18.716 1.00 54.09 166 LYS A N 1
ATOM 1371 C CA . LYS A 1 166 ? -22.063 14.625 19.701 1.00 54.09 166 LYS A CA 1
ATOM 1372 C C . LYS A 1 166 ? -21.284 13.317 19.871 1.00 54.09 166 LYS A C 1
ATOM 1374 O O . LYS A 1 166 ? -21.236 12.789 20.979 1.00 54.09 166 LYS A O 1
ATOM 1379 N N . ALA A 1 167 ? -20.626 12.825 18.819 1.00 55.91 167 ALA A N 1
ATOM 1380 C CA . ALA A 1 167 ? -19.866 11.571 18.845 1.00 55.91 167 ALA A CA 1
ATOM 1381 C C . ALA A 1 167 ? -18.792 11.487 19.960 1.00 55.91 167 ALA A C 1
ATOM 1383 O O . ALA A 1 167 ? -18.754 10.478 20.663 1.00 55.91 167 ALA A O 1
ATOM 1384 N N . PRO A 1 168 ? -17.943 12.508 20.224 1.00 67.75 168 PRO A N 1
ATOM 1385 C CA . PRO A 1 168 ? -16.974 12.413 21.317 1.00 67.75 168 PRO A CA 1
ATOM 1386 C C . PRO A 1 168 ? -17.640 12.402 22.700 1.00 67.75 168 PRO A C 1
ATOM 1388 O O . PRO A 1 168 ? -17.172 11.680 23.577 1.00 67.75 168 PRO A O 1
ATOM 1391 N N . PHE A 1 169 ? -18.732 13.150 22.897 1.00 74.56 169 PHE A N 1
ATOM 1392 C CA . PHE A 1 169 ? -19.465 13.168 24.167 1.00 74.56 169 PHE A CA 1
ATOM 1393 C C . PHE A 1 169 ? -20.176 11.836 24.429 1.00 74.56 169 PHE A C 1
ATOM 1395 O O . PHE A 1 169 ? -20.078 11.303 25.529 1.00 74.56 169 PHE A O 1
ATOM 1402 N N . GLN A 1 170 ? -20.814 11.257 23.409 1.00 80.31 170 GLN A N 1
ATOM 1403 C CA . GLN A 1 170 ? -21.473 9.951 23.501 1.00 80.31 170 GLN A CA 1
ATOM 1404 C C . GLN A 1 170 ? -20.494 8.842 23.897 1.00 80.31 170 GLN A C 1
ATOM 1406 O O . GLN A 1 170 ? -20.798 8.047 24.779 1.00 80.31 170 GLN A O 1
ATOM 1411 N N . VAL A 1 171 ? -19.291 8.816 23.316 1.00 82.25 171 VAL A N 1
ATOM 1412 C CA . VAL A 1 171 ? -18.283 7.807 23.676 1.00 82.25 171 VAL A CA 1
ATOM 1413 C C . VAL A 1 171 ? -17.758 8.022 25.107 1.00 82.25 171 VAL A C 1
ATOM 1415 O O . VAL A 1 171 ? -17.501 7.052 25.817 1.00 82.25 171 VAL A O 1
ATOM 1418 N N . ILE A 1 172 ? -17.610 9.273 25.563 1.00 83.31 172 ILE A N 1
ATOM 1419 C CA . ILE A 1 172 ? -17.240 9.571 26.960 1.00 83.31 172 ILE A CA 1
ATOM 1420 C C . ILE A 1 172 ? -18.343 9.104 27.918 1.00 83.31 172 ILE A C 1
ATOM 1422 O O . ILE A 1 172 ? -18.039 8.458 28.919 1.00 83.31 172 ILE A O 1
ATOM 1426 N N . LEU A 1 173 ? -19.608 9.388 27.596 1.00 86.12 173 LEU A N 1
ATOM 1427 C CA . LEU A 1 173 ? -20.763 8.971 28.387 1.00 86.12 173 LEU A CA 1
ATOM 1428 C C . LEU A 1 173 ? -20.854 7.443 28.480 1.00 86.12 173 LEU A C 1
ATOM 1430 O O . LEU A 1 173 ? -20.988 6.916 29.577 1.00 86.12 173 LEU A O 1
ATOM 1434 N N . LEU A 1 174 ? -20.700 6.727 27.363 1.00 87.88 174 LEU A N 1
ATOM 1435 C CA . LEU A 1 174 ? -20.715 5.259 27.345 1.00 87.88 174 LEU A CA 1
ATOM 1436 C C . LEU A 1 174 ? -19.605 4.655 28.214 1.00 87.88 174 LEU A C 1
ATOM 1438 O O . LEU A 1 174 ? -19.858 3.720 28.968 1.00 87.88 174 LEU A O 1
ATOM 1442 N N . ARG A 1 175 ? -18.390 5.218 28.171 1.00 87.44 175 ARG A N 1
ATOM 1443 C CA . ARG A 1 175 ? -17.287 4.777 29.043 1.00 87.44 175 ARG A CA 1
ATOM 1444 C C . ARG A 1 175 ? -17.566 5.056 30.522 1.00 87.44 175 ARG A C 1
ATOM 1446 O O . ARG A 1 175 ? -17.207 4.240 31.365 1.00 87.44 175 ARG A O 1
ATOM 1453 N N . ALA A 1 176 ? -18.206 6.181 30.839 1.00 87.31 176 ALA A N 1
ATOM 1454 C CA . ALA A 1 176 ? -18.615 6.496 32.206 1.00 87.31 176 ALA A CA 1
ATOM 1455 C C . ALA A 1 176 ? -19.705 5.535 32.709 1.00 87.31 176 ALA A C 1
ATOM 1457 O O . ALA A 1 176 ? -19.602 5.045 33.828 1.00 87.31 176 ALA A O 1
ATOM 1458 N N . LEU A 1 177 ? -20.699 5.209 31.876 1.00 90.56 177 LEU A N 1
ATOM 1459 C CA . LEU A 1 177 ? -21.751 4.245 32.210 1.00 90.56 177 LEU A CA 1
ATOM 1460 C C . LEU A 1 177 ? -21.189 2.839 32.449 1.00 90.56 177 LEU A C 1
ATOM 1462 O O . LEU A 1 177 ? -21.546 2.211 33.441 1.00 90.56 177 LEU A O 1
ATOM 1466 N N . ALA A 1 178 ? -20.261 2.375 31.605 1.00 89.44 178 ALA A N 1
ATOM 1467 C CA . ALA A 1 178 ? -19.575 1.103 31.824 1.00 89.44 178 ALA A CA 1
ATOM 1468 C C . ALA A 1 178 ? -18.805 1.103 33.158 1.00 89.44 178 ALA A C 1
ATOM 1470 O O . ALA A 1 178 ? -18.910 0.162 33.940 1.00 89.44 178 ALA A O 1
ATOM 1471 N N . PHE A 1 179 ? -18.080 2.181 33.477 1.00 89.56 179 PHE A N 1
ATOM 1472 C CA . PHE A 1 179 ? -17.405 2.305 34.772 1.00 89.56 179 PHE A CA 1
ATOM 1473 C C . PHE A 1 179 ? -18.387 2.248 35.956 1.00 89.56 179 PHE A C 1
ATOM 1475 O O . PHE A 1 179 ? -18.129 1.519 36.910 1.00 89.56 179 PHE A O 1
ATOM 1482 N N . LEU A 1 180 ? -19.517 2.957 35.883 1.00 89.81 180 LEU A N 1
ATOM 1483 C CA . LEU A 1 180 ? -20.540 2.946 36.935 1.00 89.81 180 LEU A CA 1
ATOM 1484 C C . LEU A 1 180 ? -21.164 1.556 37.121 1.00 89.81 180 LEU A C 1
ATOM 1486 O O . LEU A 1 180 ? -21.326 1.117 38.256 1.00 89.81 180 LEU A O 1
ATOM 1490 N N . ALA A 1 181 ? -21.447 0.837 36.031 1.00 89.12 181 ALA A N 1
ATOM 1491 C CA . ALA A 1 181 ? -21.939 -0.539 36.092 1.00 89.12 181 ALA A CA 1
ATOM 1492 C C . ALA A 1 181 ? -20.925 -1.476 36.770 1.00 89.12 181 ALA A C 1
ATOM 1494 O O . ALA A 1 181 ? -21.297 -2.289 37.611 1.00 89.12 181 ALA A O 1
ATOM 1495 N N . CYS A 1 182 ? -19.632 -1.328 36.462 1.00 89.75 182 CYS A N 1
ATOM 1496 C CA . CYS A 1 182 ? -18.583 -2.091 37.137 1.00 89.75 182 CYS A CA 1
ATOM 1497 C C . CYS A 1 182 ? -18.488 -1.738 38.629 1.00 89.75 182 CYS A C 1
ATOM 1499 O O . CYS A 1 182 ? -18.388 -2.632 39.468 1.00 89.75 182 CYS A O 1
ATOM 1501 N N . ALA A 1 183 ? -18.536 -0.447 38.973 1.00 88.25 183 ALA A N 1
ATOM 1502 C CA . ALA A 1 183 ? -18.467 0.009 40.359 1.00 88.25 183 ALA A CA 1
ATOM 1503 C C . ALA A 1 183 ? -19.644 -0.524 41.189 1.00 88.25 183 ALA A C 1
ATOM 1505 O O . ALA A 1 183 ? -19.444 -0.948 42.324 1.00 88.25 183 ALA A O 1
ATOM 1506 N N . PHE A 1 184 ? -20.844 -0.573 40.601 1.00 87.06 184 PHE A N 1
ATOM 1507 C CA . PHE A 1 184 ? -22.009 -1.210 41.210 1.00 87.06 184 PHE A CA 1
ATOM 1508 C C . PHE A 1 184 ? -21.762 -2.700 41.478 1.00 87.06 184 PHE A C 1
ATOM 1510 O O . PHE A 1 184 ? -21.968 -3.155 42.598 1.00 87.06 184 PHE A O 1
ATOM 1517 N N . LEU A 1 185 ? -21.244 -3.451 40.497 1.00 87.25 185 LEU A N 1
ATOM 1518 C CA . LEU A 1 185 ? -20.911 -4.868 40.682 1.00 87.25 185 LEU A CA 1
ATOM 1519 C C . LEU A 1 185 ? -19.874 -5.069 41.796 1.00 87.25 185 LEU A C 1
ATOM 1521 O O . LEU A 1 185 ? -20.076 -5.914 42.664 1.00 87.25 185 LEU A O 1
ATOM 1525 N N . LEU A 1 186 ? -18.815 -4.254 41.839 1.00 86.62 186 LEU A N 1
ATOM 1526 C CA . LEU A 1 186 ? -17.847 -4.285 42.941 1.00 86.62 186 LEU A CA 1
ATOM 1527 C C . LEU A 1 186 ? -18.510 -4.048 44.295 1.00 86.62 186 LEU A C 1
ATOM 1529 O O . LEU A 1 186 ? -18.242 -4.776 45.248 1.00 86.62 186 LEU A O 1
ATOM 1533 N N . PHE A 1 187 ? -19.392 -3.057 44.374 1.00 82.38 187 PHE A N 1
ATOM 1534 C CA . PHE A 1 187 ? -20.105 -2.740 45.600 1.00 82.38 187 PHE A CA 1
ATOM 1535 C C . PHE A 1 187 ? -21.007 -3.912 46.032 1.00 82.38 187 PHE A C 1
ATOM 1537 O O . PHE A 1 187 ? -20.954 -4.322 47.187 1.00 82.38 187 PHE A O 1
ATOM 1544 N N . THR A 1 188 ? -21.717 -4.567 45.104 1.00 80.75 188 THR A N 1
ATOM 1545 C CA . THR A 1 188 ? -22.490 -5.787 45.422 1.00 80.75 188 THR A CA 1
ATOM 1546 C C . THR A 1 188 ? -21.616 -6.947 45.909 1.00 80.75 188 THR A C 1
ATOM 1548 O O . THR A 1 188 ? -22.024 -7.682 46.803 1.00 80.75 188 THR A O 1
ATOM 1551 N N . THR A 1 189 ? -20.392 -7.096 45.385 1.00 81.00 189 THR A N 1
ATOM 1552 C CA . THR A 1 189 ? -19.464 -8.146 45.844 1.00 81.00 189 THR A CA 1
ATOM 1553 C C . THR A 1 189 ? -18.839 -7.857 47.210 1.00 81.00 189 THR A C 1
ATOM 1555 O O . THR A 1 189 ? -18.471 -8.794 47.908 1.00 81.00 189 THR A O 1
ATOM 1558 N N . LEU A 1 190 ? -18.717 -6.582 47.600 1.00 79.00 190 LEU A N 1
ATOM 1559 C CA . LEU A 1 190 ? -18.111 -6.171 48.872 1.00 79.00 190 LEU A CA 1
ATOM 1560 C C . LEU A 1 190 ? -19.092 -6.228 50.049 1.00 79.00 190 LEU A C 1
ATOM 1562 O O . LEU A 1 190 ? -18.690 -6.605 51.145 1.00 79.00 190 LEU A O 1
ATOM 1566 N N . TYR A 1 191 ? -20.356 -5.854 49.833 1.00 69.12 191 TYR A N 1
ATOM 1567 C CA . TYR A 1 191 ? -21.357 -5.760 50.907 1.00 69.12 191 TYR A CA 1
ATOM 1568 C C . TYR A 1 191 ? -22.205 -7.033 51.076 1.00 69.12 191 TYR A C 1
ATOM 1570 O O . TYR A 1 191 ? -22.863 -7.209 52.104 1.00 69.12 191 TYR A O 1
ATOM 1578 N N . GLY A 1 192 ? -22.140 -7.968 50.120 1.00 63.78 192 GLY A N 1
ATOM 1579 C CA . GLY A 1 192 ? -22.869 -9.235 50.192 1.00 63.78 192 GLY A CA 1
ATOM 1580 C C . GLY A 1 192 ? -24.396 -9.039 50.283 1.00 63.78 192 GLY A C 1
ATOM 1581 O O . GLY A 1 192 ? -24.908 -8.003 49.867 1.00 63.78 192 GLY A O 1
ATOM 1582 N N . PRO A 1 193 ? -25.155 -10.019 50.809 1.00 55.34 193 PRO A N 1
ATOM 1583 C CA . PRO A 1 193 ? -26.604 -9.902 51.025 1.00 55.34 193 PRO A CA 1
ATOM 1584 C C . PRO A 1 193 ? -26.996 -8.966 52.185 1.00 55.34 193 PRO A C 1
ATOM 1586 O O . PRO A 1 193 ? -28.177 -8.828 52.489 1.00 55.34 193 PRO A O 1
ATOM 1589 N N . SER A 1 194 ? -26.027 -8.334 52.846 1.00 53.12 194 SER A N 1
ATOM 1590 C CA . SER A 1 194 ? -26.262 -7.350 53.902 1.00 53.12 194 SER A CA 1
ATOM 1591 C C . SER A 1 194 ? -26.735 -6.038 53.273 1.00 53.12 194 SER A C 1
ATOM 1593 O O . SER A 1 194 ? -25.992 -5.420 52.513 1.00 53.12 194 SER A O 1
ATOM 1595 N N . GLU A 1 195 ? -27.962 -5.613 53.584 1.00 56.56 195 GLU A N 1
ATOM 1596 C CA . GLU A 1 195 ? -28.530 -4.338 53.131 1.00 56.56 195 GLU A CA 1
ATOM 1597 C C . GLU A 1 195 ? -27.642 -3.162 53.592 1.00 56.56 195 GLU A C 1
ATOM 1599 O O . GLU A 1 195 ? -27.563 -2.885 54.791 1.00 56.56 195 GLU A O 1
ATOM 1604 N N . PRO A 1 196 ? -26.993 -2.418 52.678 1.00 59.03 196 PRO A N 1
ATOM 1605 C CA . PRO A 1 196 ? -26.158 -1.273 53.050 1.00 59.03 196 PRO A CA 1
ATOM 1606 C C . PRO A 1 196 ? -26.985 -0.074 53.550 1.00 59.03 196 PRO A C 1
ATOM 1608 O O . PRO A 1 196 ? -26.428 0.929 53.992 1.00 59.03 196 PRO A O 1
ATOM 1611 N N . PHE A 1 197 ? -28.312 -0.175 53.472 1.00 57.56 197 PHE A N 1
ATOM 1612 C CA . PHE A 1 197 ? -29.265 0.906 53.692 1.00 57.56 197 PHE A CA 1
ATOM 1613 C C . PHE A 1 197 ? -30.148 0.711 54.940 1.00 57.56 197 PHE A C 1
ATOM 1615 O O . PHE A 1 197 ? -30.950 1.587 55.253 1.00 57.56 197 PHE A O 1
ATOM 1622 N N . THR A 1 198 ? -30.020 -0.396 55.683 1.00 49.12 198 THR A N 1
ATOM 1623 C CA . THR A 1 198 ? -30.767 -0.586 56.940 1.00 49.12 198 THR A CA 1
ATOM 1624 C C . THR A 1 198 ? -30.105 0.171 58.101 1.00 49.12 198 THR A C 1
ATOM 1626 O O . THR A 1 198 ? -28.934 -0.094 58.391 1.00 49.12 198 THR A O 1
ATOM 1629 N N . PRO A 1 199 ? -30.819 1.063 58.819 1.00 45.56 199 PRO A N 1
ATOM 1630 C CA . PRO A 1 199 ? -30.336 1.638 60.072 1.00 45.56 199 PRO A CA 1
ATOM 1631 C C . PRO A 1 199 ? -30.164 0.526 61.113 1.00 45.56 199 PRO A C 1
ATOM 1633 O O . PRO A 1 199 ? -31.085 -0.257 61.345 1.00 45.56 199 PRO A O 1
ATOM 1636 N N . GLY A 1 200 ? -28.982 0.434 61.724 1.00 42.09 200 GLY A N 1
ATOM 1637 C CA . GLY A 1 200 ? -28.680 -0.589 62.724 1.00 42.09 200 GLY A CA 1
ATOM 1638 C C . GLY A 1 200 ? -29.680 -0.566 63.883 1.00 42.09 200 GLY A C 1
ATOM 1639 O O . GLY A 1 200 ? -29.919 0.478 64.488 1.00 42.09 200 GLY A O 1
ATOM 1640 N N . ALA A 1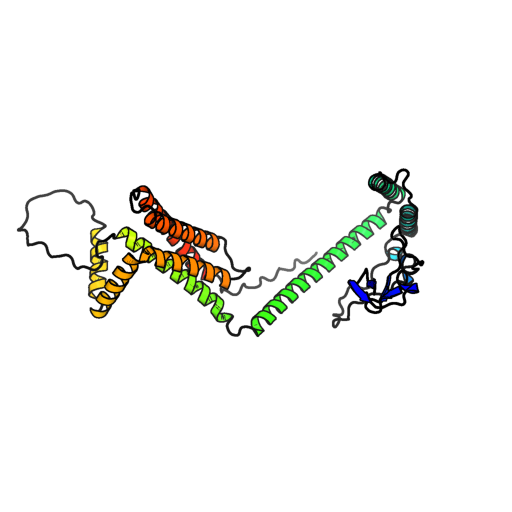 201 ? -30.257 -1.728 64.194 1.00 31.53 201 ALA A N 1
ATOM 1641 C CA . ALA A 1 201 ? -31.089 -1.919 65.373 1.00 31.53 201 ALA A CA 1
ATOM 1642 C C . ALA A 1 201 ? -30.287 -1.566 66.638 1.00 31.53 201 ALA A C 1
ATOM 1644 O O . ALA A 1 201 ? -29.212 -2.118 66.880 1.00 31.53 201 ALA A O 1
ATOM 1645 N N . ALA A 1 202 ? -30.811 -0.633 67.432 1.00 32.38 202 ALA A N 1
ATOM 1646 C CA . ALA A 1 202 ? -30.224 -0.216 68.696 1.00 32.38 202 ALA A CA 1
ATOM 1647 C C . ALA A 1 202 ? -30.076 -1.414 69.654 1.00 32.38 202 ALA A C 1
ATOM 1649 O O . ALA A 1 202 ? -31.061 -2.056 70.022 1.00 32.38 202 ALA A O 1
ATOM 1650 N N . LEU A 1 203 ? -28.842 -1.704 70.070 1.00 36.47 203 LEU A N 1
ATOM 1651 C CA . LEU A 1 203 ? -28.559 -2.590 71.201 1.00 36.47 203 LEU A CA 1
ATOM 1652 C C . LEU A 1 203 ? -29.003 -1.916 72.520 1.00 36.47 203 LEU A C 1
ATOM 1654 O O . LEU A 1 203 ? -28.886 -0.694 72.644 1.00 36.47 203 LEU A O 1
ATOM 1658 N N . PRO A 1 204 ? -29.511 -2.676 73.512 1.00 36.25 204 PRO A N 1
ATOM 1659 C CA . PRO A 1 204 ? -29.991 -2.126 74.782 1.00 36.25 204 PRO A CA 1
ATOM 1660 C C . PRO A 1 204 ? -28.840 -1.565 75.645 1.00 36.25 204 PRO A C 1
ATOM 1662 O O . PRO A 1 204 ? -27.688 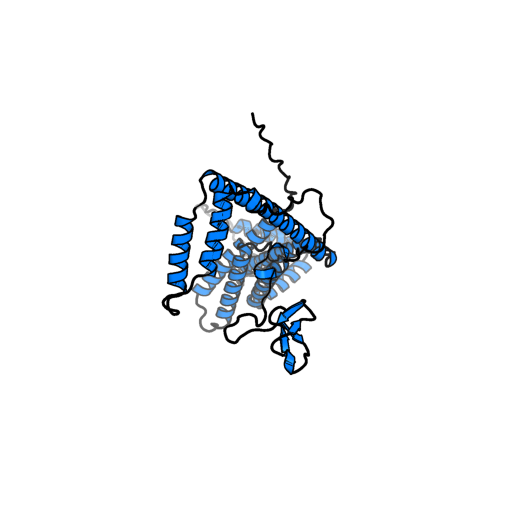-1.973 75.479 1.00 36.25 204 PRO A O 1
ATOM 1665 N N . PRO A 1 205 ? -29.125 -0.638 76.583 1.00 40.59 205 PRO A N 1
ATOM 1666 C CA . PRO A 1 205 ? -28.096 0.122 77.287 1.00 40.59 205 PRO A CA 1
ATOM 1667 C C . PRO A 1 205 ? -27.359 -0.749 78.312 1.00 40.59 205 PRO A C 1
ATOM 1669 O O . PRO A 1 205 ? -27.966 -1.263 79.252 1.00 40.59 205 PRO A O 1
ATOM 1672 N N . ALA A 1 206 ? -26.039 -0.880 78.164 1.00 33.09 206 ALA A N 1
ATOM 1673 C CA . ALA A 1 206 ? -25.172 -1.434 79.198 1.00 33.09 206 ALA A CA 1
ATOM 1674 C C . ALA A 1 206 ? -24.684 -0.318 80.147 1.00 33.09 206 ALA A C 1
ATOM 1676 O O . ALA A 1 206 ? -24.219 0.734 79.713 1.00 33.09 206 ALA A O 1
ATOM 1677 N N . LEU A 1 207 ? -24.839 -0.572 81.450 1.00 34.81 207 LEU A N 1
ATOM 1678 C CA . LEU A 1 207 ? -24.406 0.227 82.610 1.00 34.81 207 LEU A CA 1
ATOM 1679 C C . LEU A 1 207 ? -22.866 0.449 82.670 1.00 34.81 207 LEU A C 1
ATOM 1681 O O . LEU A 1 207 ? -22.132 -0.212 81.938 1.00 34.81 207 LEU A O 1
ATOM 1685 N N . PRO A 1 208 ? -22.357 1.377 83.517 1.00 40.75 208 PRO A N 1
ATOM 1686 C CA . PRO A 1 208 ? -21.078 2.064 83.303 1.00 40.75 208 PRO A CA 1
ATOM 1687 C C . PRO A 1 208 ? -19.911 1.397 84.092 1.00 40.75 208 PRO A C 1
ATOM 1689 O O . PRO A 1 208 ? -20.071 0.280 84.581 1.00 40.75 208 PRO A O 1
ATOM 1692 N N . PRO A 1 209 ? -18.693 1.978 84.165 1.00 48.38 209 PRO A N 1
ATOM 1693 C CA . PRO A 1 209 ? -17.522 1.453 83.473 1.00 48.38 209 PRO A CA 1
ATOM 1694 C C . PRO A 1 209 ? -16.491 0.844 84.439 1.00 48.38 209 PRO A C 1
ATOM 1696 O O . PRO A 1 209 ? -16.173 1.412 85.482 1.00 48.38 209 PRO A O 1
ATOM 1699 N N . GLY A 1 210 ? -15.891 -0.281 84.053 1.00 29.55 210 GLY A N 1
ATOM 1700 C CA . GLY A 1 210 ? -14.795 -0.902 84.795 1.00 29.55 210 GLY A CA 1
ATOM 1701 C C . GLY A 1 210 ? -13.592 -1.201 83.906 1.00 29.55 210 GLY A C 1
ATOM 1702 O O . GLY A 1 210 ? -13.601 -2.196 83.199 1.00 29.55 210 GLY A O 1
ATOM 1703 N N . GLY A 1 211 ? -12.560 -0.356 83.997 1.00 32.22 211 GLY A N 1
ATOM 1704 C CA . GLY A 1 211 ? -11.145 -0.755 83.937 1.00 32.22 211 GLY A CA 1
ATOM 1705 C C . GLY A 1 211 ? -10.526 -1.213 82.606 1.00 32.22 211 GLY A C 1
ATOM 1706 O O . GLY A 1 211 ? -10.618 -2.374 82.238 1.00 32.22 211 GLY A O 1
ATOM 1707 N N . ASN A 1 212 ? -9.746 -0.302 82.010 1.00 35.50 212 ASN A N 1
ATOM 1708 C CA . ASN A 1 212 ? -8.459 -0.477 81.310 1.00 35.50 212 ASN A CA 1
ATOM 1709 C C . ASN A 1 212 ? -8.238 -1.685 80.374 1.00 35.50 212 ASN A C 1
ATOM 1711 O O . ASN A 1 212 ? -7.959 -2.782 80.847 1.00 35.50 212 ASN A O 1
ATOM 1715 N N . SER A 1 213 ? -8.078 -1.429 79.065 1.00 31.06 213 SER A N 1
ATOM 1716 C CA . SER A 1 213 ? -6.819 -1.696 78.321 1.00 31.06 213 SER A CA 1
ATOM 1717 C C . SER A 1 213 ? -6.910 -1.396 76.810 1.00 31.06 213 SER A C 1
ATOM 1719 O O . SER A 1 213 ? -7.885 -1.720 76.147 1.00 31.06 213 SER A O 1
ATOM 1721 N N . SER A 1 214 ? -5.833 -0.774 76.304 1.00 36.16 214 SER A N 1
ATOM 1722 C CA . SER A 1 214 ? -5.297 -0.759 74.924 1.00 36.16 214 SER A CA 1
ATOM 1723 C C . SER A 1 214 ? -6.237 -0.505 73.736 1.00 36.16 214 SER A C 1
ATOM 1725 O O . SER A 1 214 ? -6.908 -1.400 73.234 1.00 36.16 214 SER A O 1
ATOM 1727 N N . ALA A 1 215 ? -6.136 0.715 73.199 1.00 36.19 215 ALA A N 1
ATOM 1728 C CA . ALA A 1 215 ? -6.693 1.126 71.919 1.00 36.19 215 ALA A CA 1
ATOM 1729 C C . ALA A 1 215 ? -6.049 0.377 70.736 1.00 36.19 215 ALA A C 1
ATOM 1731 O O . ALA A 1 215 ? -4.844 0.493 70.499 1.00 36.19 215 ALA A O 1
ATOM 1732 N N . ALA A 1 216 ? -6.881 -0.319 69.961 1.00 34.59 216 ALA A N 1
ATOM 1733 C CA . ALA A 1 216 ? -6.644 -0.592 68.550 1.00 34.59 216 ALA A CA 1
ATOM 1734 C C . ALA A 1 216 ? -7.536 0.358 67.739 1.00 34.59 216 ALA A C 1
ATOM 1736 O O . ALA A 1 216 ? -8.707 0.553 68.047 1.00 34.59 216 ALA A O 1
ATOM 1737 N N . SER A 1 217 ? -6.942 1.020 66.753 1.00 37.81 217 SER A N 1
ATOM 1738 C CA . SER A 1 217 ? -7.594 1.995 65.883 1.00 37.81 217 SER A CA 1
ATOM 1739 C C . SER A 1 217 ? -8.614 1.327 64.950 1.00 37.81 217 SER A C 1
ATOM 1741 O O . SER A 1 217 ? -8.230 0.739 63.936 1.00 37.81 217 SER A O 1
ATOM 1743 N N . ASP A 1 218 ? -9.899 1.468 65.265 1.00 34.38 218 ASP A N 1
ATOM 1744 C CA . ASP A 1 218 ? -11.014 1.084 64.400 1.00 34.38 218 ASP A CA 1
ATOM 1745 C C . ASP A 1 218 ? -11.201 2.116 63.274 1.00 34.38 218 ASP A C 1
ATOM 1747 O O . ASP A 1 218 ? -11.854 3.145 63.436 1.00 34.38 218 ASP A O 1
ATOM 1751 N N . ASN A 1 219 ? -10.604 1.856 62.106 1.00 40.72 219 ASN A N 1
ATOM 1752 C CA . ASN A 1 219 ? -10.745 2.715 60.918 1.00 40.72 219 ASN A CA 1
ATOM 1753 C C . ASN A 1 219 ? -11.949 2.330 60.029 1.00 40.72 219 ASN A C 1
ATOM 1755 O O . ASN A 1 219 ? -12.268 3.034 59.075 1.00 40.72 219 ASN A O 1
ATOM 1759 N N . THR A 1 220 ? -12.608 1.206 60.320 1.00 41.00 220 THR A N 1
ATOM 1760 C CA . THR A 1 220 ? -13.760 0.680 59.566 1.00 41.00 220 THR A CA 1
ATOM 1761 C C . THR A 1 220 ? -15.088 1.278 60.043 1.00 41.00 220 THR A C 1
ATOM 1763 O O . THR A 1 220 ? -16.011 1.441 59.248 1.00 41.00 220 THR A O 1
ATOM 1766 N N . THR A 1 221 ? -15.179 1.654 61.321 1.00 40.19 221 THR A N 1
ATOM 1767 C CA . THR A 1 221 ? -16.409 2.157 61.956 1.00 40.19 221 THR A CA 1
ATOM 1768 C C . THR A 1 221 ? -16.714 3.604 61.550 1.00 40.19 221 THR A C 1
ATOM 1770 O O . THR A 1 221 ? -17.861 3.943 61.275 1.00 40.19 221 THR A O 1
ATOM 1773 N N . SER A 1 222 ? -15.681 4.434 61.363 1.00 42.72 222 SER A N 1
ATOM 1774 C CA . SER A 1 222 ? -15.829 5.853 60.994 1.00 42.72 222 SER A CA 1
ATOM 1775 C C . SER A 1 222 ? -16.356 6.080 59.569 1.00 42.72 222 SER A C 1
ATOM 1777 O O . SER A 1 222 ? -17.016 7.084 59.300 1.00 42.72 222 SER A O 1
ATOM 1779 N N . GLN A 1 223 ? -16.103 5.151 58.637 1.00 46.50 223 GLN A N 1
ATOM 1780 C CA . GLN A 1 223 ? -16.613 5.247 57.264 1.00 46.50 223 GLN A CA 1
ATOM 1781 C C . GLN A 1 223 ? -18.081 4.800 57.168 1.00 46.50 223 GLN A C 1
ATOM 1783 O O . GLN A 1 223 ? -18.839 5.378 56.389 1.00 46.50 223 GLN A O 1
ATOM 1788 N N . ALA A 1 224 ? -18.494 3.819 57.980 1.00 47.47 224 ALA A N 1
ATOM 1789 C CA . ALA A 1 224 ? -19.885 3.375 58.065 1.00 47.47 224 ALA A CA 1
ATOM 1790 C C . ALA A 1 224 ? -20.799 4.477 58.634 1.00 47.47 224 ALA A C 1
ATOM 1792 O O . ALA A 1 224 ? -21.865 4.731 58.074 1.00 47.47 224 ALA A O 1
ATOM 1793 N N . GLU A 1 225 ? -20.341 5.198 59.661 1.00 54.88 225 GLU A N 1
ATOM 1794 C CA . GLU A 1 225 ? -21.082 6.307 60.283 1.00 54.88 225 GLU A CA 1
ATOM 1795 C C . GLU A 1 225 ? -21.291 7.493 59.321 1.00 54.88 225 GLU A C 1
ATOM 1797 O O . GLU A 1 225 ? -22.387 8.050 59.237 1.00 54.88 225 GLU A O 1
ATOM 1802 N N . GLY A 1 226 ? -20.281 7.844 58.513 1.00 56.25 226 GLY A N 1
ATOM 1803 C CA . GLY A 1 226 ? -20.385 8.937 57.537 1.00 56.25 226 GLY A CA 1
ATOM 1804 C C . GLY A 1 226 ? -21.364 8.659 56.387 1.00 56.25 226 GLY A C 1
ATOM 1805 O O . GLY A 1 226 ? -22.104 9.552 55.968 1.00 56.25 226 GLY A O 1
ATOM 1806 N N . TRP A 1 227 ? -21.412 7.418 55.890 1.00 58.03 227 TRP A N 1
ATOM 1807 C CA . TRP A 1 227 ? -22.394 7.000 54.880 1.00 58.03 227 TRP A CA 1
ATOM 1808 C C . TRP A 1 227 ? -23.815 6.934 55.446 1.00 58.03 227 TRP A C 1
ATOM 1810 O O . TRP A 1 227 ? -24.752 7.370 54.778 1.00 58.03 227 TRP A O 1
ATOM 1820 N N . GLN A 1 228 ? -23.978 6.466 56.685 1.00 61.94 228 GLN A N 1
ATOM 1821 C CA . GLN A 1 228 ? -25.269 6.468 57.381 1.00 61.94 228 GLN A CA 1
ATOM 1822 C C . GLN A 1 228 ? -25.807 7.892 57.578 1.00 61.94 228 GLN A C 1
ATOM 1824 O O . GLN A 1 228 ? -26.994 8.144 57.368 1.00 61.94 228 GLN A O 1
ATOM 1829 N N . GLN A 1 229 ? -24.931 8.848 57.891 1.00 64.56 229 GLN A N 1
ATOM 1830 C CA . GLN A 1 229 ? -25.308 10.251 58.060 1.00 64.56 229 GLN A CA 1
ATOM 1831 C C . GLN A 1 229 ? -25.683 10.941 56.737 1.00 64.56 229 GLN A C 1
ATOM 1833 O O . GLN A 1 229 ? -26.538 11.823 56.730 1.00 64.56 229 GLN A O 1
ATOM 1838 N N . LEU A 1 230 ? -25.106 10.514 55.608 1.00 62.69 230 LEU A N 1
ATOM 1839 C CA . LEU A 1 230 ? -25.506 10.957 54.265 1.00 62.69 230 LEU A CA 1
ATOM 1840 C C . LEU A 1 230 ? -26.840 10.344 53.812 1.00 62.69 230 LEU A C 1
ATOM 1842 O O . LEU A 1 230 ? -27.631 11.029 53.165 1.00 62.69 230 LEU A O 1
ATOM 1846 N N . LEU A 1 231 ? -27.109 9.084 54.166 1.00 62.25 231 LEU A N 1
ATOM 1847 C CA . LEU A 1 231 ? -28.385 8.420 53.875 1.00 62.25 231 LEU A CA 1
ATOM 1848 C C . LEU A 1 231 ? -29.553 9.067 54.628 1.00 62.25 231 LEU A C 1
ATOM 1850 O O . LEU A 1 231 ? -30.627 9.221 54.055 1.00 62.25 231 LEU A O 1
ATOM 1854 N N . GLY A 1 232 ? -29.322 9.534 55.859 1.00 61.38 232 GLY A N 1
ATOM 1855 C CA . GLY A 1 232 ? -30.313 10.281 56.642 1.00 61.38 232 GLY A CA 1
ATOM 1856 C C . GLY A 1 232 ? -30.693 11.657 56.071 1.00 61.38 232 GLY A C 1
ATOM 1857 O O . GLY A 1 232 ? -31.670 12.247 56.521 1.00 61.38 232 GLY A O 1
ATOM 1858 N N . LEU A 1 233 ? -29.953 12.177 55.081 1.00 66.75 233 LEU A N 1
ATOM 1859 C CA . LEU A 1 233 ? -30.268 13.432 54.381 1.00 66.75 233 LEU A CA 1
ATOM 1860 C C . LEU A 1 233 ? -31.105 13.219 53.110 1.00 66.75 233 LEU A C 1
ATOM 1862 O O . LEU A 1 233 ? -31.494 14.192 52.459 1.00 66.75 233 LEU A O 1
ATOM 1866 N N . LEU A 1 234 ? -31.355 11.966 52.723 1.00 66.19 234 LEU A N 1
ATOM 1867 C CA . LEU A 1 234 ? -32.071 11.625 51.502 1.00 66.19 234 LEU A CA 1
ATOM 1868 C C . LEU A 1 234 ? -33.581 11.508 51.787 1.00 66.19 234 LEU A C 1
ATOM 1870 O O . LEU A 1 234 ? -33.955 10.898 52.786 1.00 66.19 234 LEU A O 1
ATOM 1874 N N . PRO A 1 235 ? -34.476 12.059 50.943 1.00 78.44 235 PRO A N 1
ATOM 1875 C CA . PRO A 1 235 ? -35.908 11.985 51.221 1.00 78.44 235 PRO A CA 1
ATOM 1876 C C . PRO A 1 235 ? -36.406 10.535 51.125 1.00 78.44 235 PRO A C 1
ATOM 1878 O O . PRO A 1 235 ? -35.990 9.822 50.213 1.00 78.44 235 PRO A O 1
ATOM 1881 N N . GLU A 1 236 ? -37.332 10.119 51.995 1.00 70.75 236 GLU A N 1
ATOM 1882 C CA . GLU A 1 236 ? -37.756 8.709 52.153 1.00 70.75 236 GLU A CA 1
ATOM 1883 C C . GLU A 1 236 ? -38.197 8.033 50.837 1.00 70.75 236 GLU A C 1
ATOM 1885 O O . GLU A 1 236 ? -37.866 6.884 50.573 1.00 70.75 236 GLU A O 1
ATOM 1890 N N . HIS A 1 237 ? -38.813 8.774 49.911 1.00 70.88 237 HIS A N 1
ATOM 1891 C CA . HIS 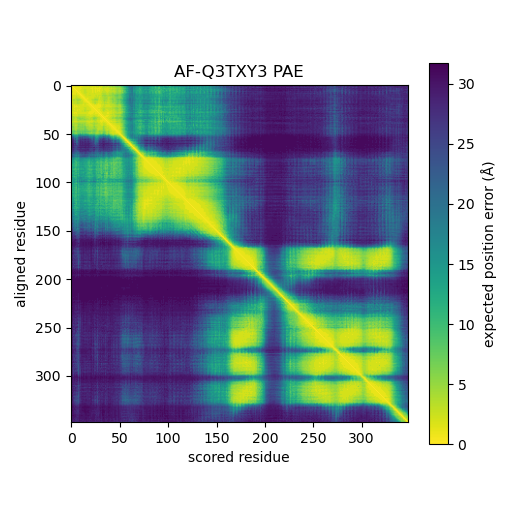A 1 237 ? -39.180 8.243 48.587 1.00 70.88 237 HIS A CA 1
ATOM 1892 C C . HIS A 1 237 ? -37.979 7.802 47.715 1.00 70.88 237 HIS A C 1
ATOM 1894 O O . HIS A 1 237 ? -38.125 7.040 46.762 1.00 70.88 237 HIS A O 1
ATOM 1900 N N . ALA A 1 238 ? -36.784 8.332 47.989 1.00 72.81 238 ALA A N 1
ATOM 1901 C CA . ALA A 1 238 ? -35.585 8.126 47.190 1.00 72.81 238 ALA A CA 1
ATOM 1902 C C . ALA A 1 238 ? -34.792 6.952 47.751 1.00 72.81 238 ALA A C 1
ATOM 1904 O O . ALA A 1 238 ? -34.217 6.196 46.972 1.00 72.81 238 ALA A O 1
ATOM 1905 N N . THR A 1 239 ? -34.802 6.765 49.074 1.00 70.81 239 THR A N 1
ATOM 1906 C CA . THR A 1 239 ? -34.243 5.572 49.710 1.00 70.81 239 THR A CA 1
ATOM 1907 C C . THR A 1 239 ? -35.032 4.336 49.285 1.00 70.81 239 THR A C 1
ATOM 1909 O O . THR A 1 239 ? -34.416 3.377 48.834 1.00 70.81 239 THR A O 1
ATOM 1912 N N . GLU A 1 240 ? -36.369 4.387 49.269 1.00 74.94 240 GLU A N 1
ATOM 1913 C CA . GLU A 1 240 ? -37.218 3.297 48.755 1.00 74.94 240 GLU A CA 1
ATOM 1914 C C . GLU A 1 240 ? -36.878 2.919 47.304 1.00 74.94 240 GLU A C 1
ATOM 1916 O O . GLU A 1 240 ? -36.648 1.750 46.991 1.00 74.94 240 GLU A O 1
ATOM 1921 N N . LYS A 1 241 ? -36.756 3.909 46.408 1.00 78.19 241 LYS A N 1
ATOM 1922 C CA . LYS A 1 241 ? -36.375 3.666 45.005 1.00 78.19 241 LYS A CA 1
ATOM 1923 C C . LYS A 1 241 ? -34.956 3.117 44.857 1.00 78.19 241 LYS A C 1
ATOM 1925 O 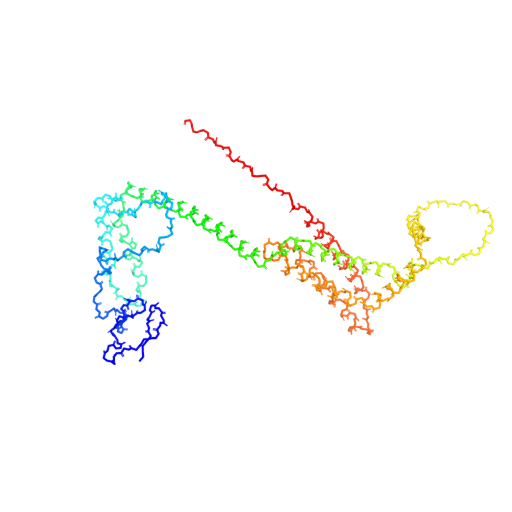O . LYS A 1 241 ? -34.702 2.329 43.946 1.00 78.19 241 LYS A O 1
ATOM 1930 N N . LEU A 1 242 ? -34.034 3.516 45.732 1.00 77.25 242 LEU A N 1
ATOM 1931 C CA . LEU A 1 242 ? -32.673 2.981 45.762 1.00 77.25 242 LEU A CA 1
ATOM 1932 C C . LEU A 1 242 ? -32.643 1.532 46.252 1.00 77.25 242 LEU A C 1
ATOM 1934 O O . LEU A 1 242 ? -31.923 0.736 45.657 1.00 77.25 242 LEU A O 1
ATOM 1938 N N . HIS A 1 243 ? -33.447 1.173 47.255 1.00 75.25 243 HIS A N 1
ATOM 1939 C CA . HIS A 1 243 ? -33.602 -0.213 47.704 1.00 75.25 243 HIS A CA 1
ATOM 1940 C C . HIS A 1 243 ? -34.189 -1.102 46.604 1.00 75.25 243 HIS A C 1
ATOM 1942 O O . HIS A 1 243 ? -33.646 -2.168 46.319 1.00 75.25 243 HIS A O 1
ATOM 1948 N N . GLU A 1 244 ? -35.252 -0.650 45.930 1.00 79.62 244 GLU A N 1
ATOM 1949 C CA . GLU A 1 244 ? -35.832 -1.377 44.794 1.00 79.62 244 GLU A CA 1
ATOM 1950 C C . GLU A 1 244 ? -34.792 -1.594 43.682 1.00 79.62 244 GLU A C 1
ATOM 1952 O O . GLU A 1 244 ? -34.643 -2.704 43.166 1.00 79.62 244 GLU A O 1
ATOM 1957 N N . ALA A 1 245 ? -34.027 -0.552 43.335 1.00 78.44 245 ALA A N 1
ATOM 1958 C CA . ALA A 1 245 ? -32.971 -0.636 42.328 1.00 78.44 245 ALA A CA 1
ATOM 1959 C C . ALA A 1 245 ? -31.796 -1.530 42.768 1.00 78.44 245 ALA A C 1
ATOM 1961 O O . ALA A 1 245 ? -31.219 -2.238 41.939 1.00 78.44 245 ALA A O 1
ATOM 1962 N N . TRP A 1 246 ? -31.453 -1.526 44.057 1.00 80.69 246 TRP A N 1
ATOM 1963 C CA . TRP A 1 246 ? -30.425 -2.375 44.657 1.00 80.69 246 TRP A CA 1
ATOM 1964 C C . TRP A 1 246 ? -30.807 -3.855 44.580 1.00 80.69 246 TRP A C 1
ATOM 1966 O O . TRP A 1 246 ? -30.061 -4.650 44.005 1.00 80.69 246 TRP A O 1
ATOM 1976 N N . ALA A 1 247 ? -32.005 -4.206 45.053 1.00 79.88 247 ALA A N 1
ATOM 1977 C CA . ALA A 1 247 ? -32.538 -5.566 44.998 1.00 79.88 247 ALA A CA 1
ATOM 1978 C C . ALA A 1 247 ? -32.687 -6.063 43.548 1.00 79.88 247 ALA A C 1
ATOM 1980 O O . ALA A 1 247 ? -32.355 -7.209 43.217 1.00 79.88 247 ALA A O 1
ATOM 1981 N N . PHE A 1 248 ? -33.124 -5.183 42.642 1.00 81.50 248 PHE A N 1
ATOM 1982 C CA . PHE A 1 248 ? -33.182 -5.482 41.213 1.00 81.50 248 PHE A CA 1
ATOM 1983 C C . PHE A 1 248 ? -31.788 -5.756 40.628 1.00 81.50 248 PHE A C 1
ATOM 1985 O O . PHE A 1 248 ? -31.593 -6.732 39.901 1.00 81.50 248 PHE A O 1
ATOM 1992 N N . GLY A 1 249 ? -30.793 -4.933 40.964 1.00 80.25 249 GLY A N 1
ATOM 1993 C CA . GLY A 1 249 ? -29.433 -5.109 40.467 1.00 80.25 249 GLY A CA 1
ATOM 1994 C C . GLY A 1 249 ? -28.740 -6.355 41.023 1.00 80.25 249 GLY A C 1
ATOM 1995 O O . GLY A 1 249 ? -28.018 -7.034 40.292 1.00 80.25 249 GLY A O 1
ATOM 1996 N N . GLN A 1 250 ? -29.001 -6.700 42.284 1.00 80.75 250 GLN A N 1
ATOM 1997 C CA . GLN A 1 250 ? -28.468 -7.903 42.921 1.00 80.75 250 GLN A CA 1
ATOM 1998 C C . GLN A 1 250 ? -29.055 -9.187 42.316 1.00 80.75 250 GLN A C 1
ATOM 2000 O O . GLN A 1 250 ? -28.327 -10.154 42.106 1.00 80.75 250 GLN A O 1
ATOM 2005 N N . SER A 1 251 ? -30.343 -9.182 41.963 1.00 83.69 251 SER A N 1
ATOM 2006 C CA . SER A 1 251 ? -30.997 -10.322 41.302 1.00 83.69 251 SER A CA 1
ATOM 2007 C C . SER A 1 251 ? -30.595 -10.498 39.830 1.00 83.69 251 SER A C 1
ATOM 2009 O O . SER A 1 251 ? -30.673 -11.608 39.308 1.00 83.69 251 SER A O 1
ATOM 2011 N N . HIS A 1 252 ? -30.117 -9.440 39.162 1.00 86.31 252 HIS A N 1
ATOM 2012 C CA . HIS A 1 252 ? -29.827 -9.436 37.720 1.00 86.31 252 HIS A CA 1
ATOM 2013 C C . HIS A 1 252 ? -28.359 -9.113 37.377 1.00 86.31 252 HIS A C 1
ATOM 2015 O O . HIS A 1 252 ? -28.076 -8.485 36.352 1.00 86.31 252 HIS A O 1
ATOM 2021 N N . GLN A 1 253 ? -27.398 -9.579 38.184 1.00 87.25 253 GLN A N 1
ATOM 2022 C CA . GLN A 1 253 ? -25.964 -9.327 37.958 1.00 87.25 253 GLN A CA 1
ATOM 2023 C C . GLN A 1 253 ? -25.483 -9.740 36.553 1.00 87.25 253 GLN A C 1
ATOM 2025 O O . GLN A 1 253 ? -24.747 -8.996 35.905 1.00 87.25 253 GLN A O 1
ATOM 2030 N N . THR A 1 254 ? -25.954 -10.876 36.027 1.00 87.88 254 THR A N 1
ATOM 2031 C CA . THR A 1 254 ? -25.602 -11.356 34.675 1.00 87.88 254 THR A CA 1
ATOM 2032 C C . THR A 1 254 ? -26.030 -10.380 33.572 1.00 87.88 254 THR A C 1
ATOM 2034 O O . THR A 1 254 ? -25.295 -10.164 32.605 1.00 87.88 254 THR A O 1
ATOM 2037 N N . SER A 1 255 ? -27.185 -9.731 33.742 1.00 88.44 255 SER A N 1
ATOM 2038 C CA . SER A 1 255 ? -27.718 -8.743 32.798 1.00 88.44 255 SER A CA 1
ATOM 2039 C C . SER A 1 255 ? -26.917 -7.444 32.842 1.00 88.44 255 SER A C 1
ATOM 2041 O O . SER A 1 255 ? -26.597 -6.886 31.792 1.00 88.44 255 SER A O 1
ATOM 2043 N N . ILE A 1 256 ? -26.518 -6.994 34.037 1.00 89.81 256 ILE A N 1
ATOM 2044 C CA . ILE A 1 256 ? -25.649 -5.818 34.208 1.00 89.81 256 ILE A CA 1
ATOM 2045 C C . ILE A 1 256 ? -24.315 -6.035 33.488 1.00 89.81 256 ILE A C 1
ATOM 2047 O O . ILE A 1 256 ? -23.839 -5.146 32.779 1.00 89.81 256 ILE A O 1
ATOM 2051 N N . VAL A 1 257 ? -23.738 -7.234 33.607 1.00 92.19 257 VAL A N 1
ATOM 2052 C CA . VAL A 1 257 ? -22.477 -7.585 32.943 1.00 92.19 257 VAL A CA 1
ATOM 2053 C C . VAL A 1 257 ? -22.611 -7.617 31.421 1.00 92.19 257 VAL A C 1
ATOM 2055 O O . VAL A 1 257 ? -21.754 -7.078 30.716 1.00 92.19 257 VAL A O 1
ATOM 2058 N N . ALA A 1 258 ? -23.707 -8.169 30.898 1.00 92.19 258 ALA A N 1
ATOM 2059 C CA . ALA A 1 258 ? -23.987 -8.170 29.463 1.00 92.19 258 ALA A CA 1
ATOM 2060 C C . ALA A 1 258 ? -24.170 -6.747 28.899 1.00 92.19 258 ALA A C 1
ATOM 2062 O O . ALA A 1 258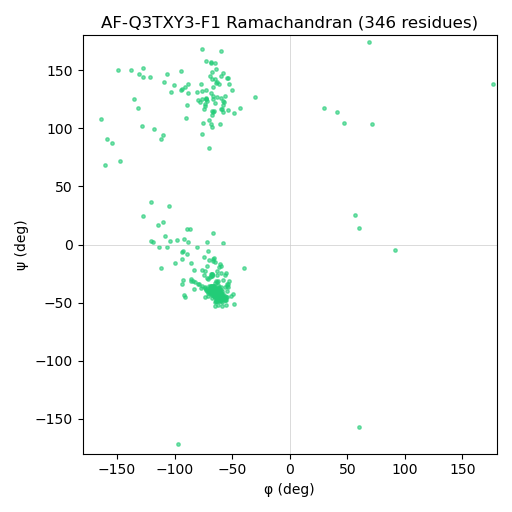 ? -23.623 -6.421 27.841 1.00 92.19 258 ALA A O 1
ATOM 2063 N N . VAL A 1 259 ? -24.882 -5.872 29.619 1.00 91.56 259 VAL A N 1
ATOM 2064 C CA . VAL A 1 259 ? -25.045 -4.457 29.244 1.00 91.56 259 VAL A CA 1
ATOM 2065 C C . VAL A 1 259 ? -23.703 -3.721 29.301 1.00 91.56 259 VAL A C 1
ATOM 2067 O O . VAL A 1 259 ? -23.376 -2.972 28.379 1.00 91.56 259 VAL A O 1
ATOM 2070 N N . GLY A 1 260 ? -22.878 -3.974 30.321 1.00 91.19 260 GLY A N 1
ATOM 2071 C CA . GLY A 1 260 ? -21.509 -3.458 30.408 1.00 91.19 260 GLY A CA 1
ATOM 2072 C C . GLY A 1 260 ? -20.663 -3.828 29.184 1.00 91.19 260 GLY A C 1
ATOM 2073 O O . GLY A 1 260 ? -20.080 -2.955 28.540 1.00 91.19 260 GLY A O 1
ATOM 2074 N N . LEU A 1 261 ? -20.690 -5.096 28.766 1.00 92.56 261 LEU A N 1
ATOM 2075 C CA . LEU A 1 261 ? -19.999 -5.545 27.554 1.00 92.56 261 LEU A CA 1
ATOM 2076 C C . LEU A 1 261 ? -20.521 -4.844 26.288 1.00 92.56 261 LEU A C 1
ATOM 2078 O O . LEU A 1 261 ? -19.733 -4.356 25.473 1.00 92.56 261 LEU A O 1
ATOM 2082 N N . LEU A 1 262 ? -21.845 -4.762 26.127 1.00 92.19 262 LEU A N 1
ATOM 2083 C CA . LEU A 1 262 ? -22.475 -4.122 24.971 1.00 92.19 262 LEU A CA 1
ATOM 2084 C C . LEU A 1 262 ? -22.113 -2.632 24.882 1.00 92.19 262 LEU A C 1
ATOM 2086 O O . LEU A 1 262 ? -21.795 -2.130 23.803 1.00 92.19 262 LEU A O 1
ATOM 2090 N N . THR A 1 263 ? -22.110 -1.925 26.014 1.00 90.06 263 THR A N 1
ATOM 2091 C CA . THR A 1 263 ? -21.723 -0.508 26.066 1.00 90.06 263 THR A CA 1
ATOM 2092 C C . THR A 1 263 ? -20.256 -0.295 25.684 1.00 90.06 263 THR A C 1
ATOM 2094 O O . THR A 1 263 ? -19.961 0.644 24.939 1.00 90.06 263 THR A O 1
ATOM 2097 N N . CYS A 1 264 ? -19.345 -1.190 26.085 1.00 89.12 264 CYS A N 1
ATOM 2098 C CA . CYS A 1 264 ? -17.949 -1.175 25.637 1.00 89.12 264 CYS A CA 1
ATOM 2099 C C . CYS A 1 264 ? -17.816 -1.400 24.123 1.00 89.12 264 CYS A C 1
ATOM 2101 O O . CYS A 1 264 ? -17.113 -0.641 23.449 1.00 89.12 264 CYS A O 1
ATOM 2103 N N . LEU A 1 265 ? -18.528 -2.383 23.562 1.00 89.69 265 LEU A N 1
ATOM 2104 C CA . LEU A 1 265 ? -18.542 -2.647 22.118 1.00 89.69 265 LEU A CA 1
ATOM 2105 C C . LEU A 1 265 ? -19.083 -1.447 21.328 1.00 89.69 265 LEU A C 1
ATOM 2107 O O . LEU A 1 265 ? -18.466 -1.015 20.353 1.00 89.69 265 LEU A O 1
ATOM 2111 N N . LEU A 1 266 ? -20.188 -0.851 21.781 1.00 87.75 266 LEU A N 1
ATOM 2112 C CA . LEU A 1 266 ? -20.782 0.326 21.149 1.00 87.75 266 LEU A CA 1
ATOM 2113 C C . LEU A 1 266 ? -19.840 1.537 21.206 1.00 87.75 266 LEU A C 1
ATOM 2115 O O . LEU A 1 266 ? -19.683 2.247 20.211 1.00 87.75 266 LEU A O 1
ATOM 2119 N N . ALA A 1 267 ? -19.154 1.748 22.333 1.00 85.50 267 ALA A N 1
ATOM 2120 C CA . ALA A 1 267 ? -18.151 2.801 22.465 1.00 85.50 267 ALA A CA 1
ATOM 2121 C C . ALA A 1 267 ? -16.984 2.616 21.478 1.00 85.50 267 ALA A C 1
ATOM 2123 O O . ALA A 1 267 ? -16.505 3.600 20.911 1.00 85.50 267 ALA A O 1
ATOM 2124 N N . MET A 1 268 ? -16.549 1.374 21.229 1.00 83.50 268 MET A N 1
ATOM 2125 C CA . MET A 1 268 ? -15.511 1.066 20.237 1.00 83.50 268 MET A CA 1
ATOM 2126 C C . MET A 1 268 ? -15.972 1.331 18.801 1.00 83.50 268 MET A C 1
ATOM 2128 O O . MET A 1 268 ? -15.226 1.935 18.025 1.00 83.50 268 MET A O 1
ATOM 2132 N N . LEU A 1 269 ? -17.201 0.934 18.455 1.00 82.25 269 LEU A N 1
ATOM 2133 C CA . LEU A 1 269 ? -17.780 1.184 17.132 1.00 82.25 269 LEU A CA 1
ATOM 2134 C C . LEU A 1 269 ? -17.905 2.689 16.852 1.00 82.25 269 LEU A C 1
ATOM 2136 O O . LEU A 1 269 ? -17.489 3.156 15.792 1.00 82.25 269 LEU A O 1
ATOM 2140 N N . LEU A 1 270 ? -18.393 3.459 17.830 1.00 80.44 270 LEU A N 1
ATOM 2141 C CA . LEU A 1 270 ? -18.565 4.911 17.715 1.00 80.44 270 LEU A CA 1
ATOM 2142 C C . LEU A 1 270 ? -17.238 5.689 17.740 1.00 80.44 270 LEU A C 1
ATOM 2144 O O . LEU A 1 270 ? -17.140 6.755 17.135 1.00 80.44 270 LEU A O 1
ATOM 2148 N N . ALA A 1 271 ? -16.200 5.180 18.412 1.00 74.69 271 ALA A N 1
ATOM 2149 C CA . ALA A 1 271 ? -14.875 5.807 18.409 1.00 74.69 271 ALA A CA 1
ATOM 2150 C C . ALA A 1 271 ? -14.183 5.735 17.031 1.00 74.69 271 ALA A C 1
ATOM 2152 O O . ALA A 1 271 ? -13.363 6.602 16.707 1.00 74.69 271 ALA A O 1
ATOM 2153 N N . GLY A 1 272 ? -14.511 4.722 16.221 1.00 66.19 272 GLY A N 1
ATOM 2154 C CA . GLY A 1 272 ? -13.953 4.506 14.887 1.00 66.19 272 GLY A CA 1
ATOM 2155 C C . GLY A 1 272 ? -12.466 4.113 14.876 1.00 66.19 272 GLY A C 1
ATOM 2156 O O . GLY A 1 272 ? -11.763 4.133 15.889 1.00 66.19 272 GLY A O 1
ATOM 2157 N N . ARG A 1 273 ? -11.944 3.785 13.682 1.00 56.16 273 ARG A N 1
ATOM 2158 C CA . ARG A 1 273 ? -10.571 3.260 13.486 1.00 56.16 273 ARG A CA 1
ATOM 2159 C C . ARG A 1 273 ? -9.442 4.198 13.941 1.00 56.16 273 ARG A C 1
ATOM 2161 O O . ARG A 1 273 ? -8.315 3.747 14.100 1.00 56.16 273 ARG A O 1
ATOM 2168 N N . ILE A 1 274 ? -9.718 5.488 14.144 1.00 51.84 274 ILE A N 1
ATOM 2169 C CA . ILE A 1 274 ? -8.692 6.516 14.397 1.00 51.84 274 ILE A CA 1
ATOM 2170 C C . ILE A 1 274 ? -8.558 6.849 15.900 1.00 51.84 274 ILE A C 1
ATOM 2172 O O . ILE A 1 274 ? -7.550 7.424 16.311 1.00 51.84 274 ILE A O 1
ATOM 2176 N N . ARG A 1 275 ? -9.526 6.464 16.752 1.00 63.38 275 ARG A N 1
ATOM 2177 C CA . ARG A 1 275 ? -9.495 6.733 18.208 1.00 63.38 275 ARG A CA 1
ATOM 2178 C C . ARG A 1 275 ? -9.529 5.488 19.096 1.00 63.38 275 ARG A C 1
ATOM 2180 O O . ARG A 1 275 ? -9.541 5.647 20.317 1.00 63.38 275 ARG A O 1
ATOM 2187 N N . LEU A 1 276 ? -9.512 4.287 18.515 1.00 64.81 276 LEU A N 1
ATOM 2188 C CA . LEU A 1 276 ? -9.473 3.038 19.272 1.00 64.81 276 LEU A CA 1
ATOM 2189 C C . LEU A 1 276 ? -8.134 2.915 20.013 1.00 64.81 276 LEU A C 1
ATOM 2191 O O . LEU A 1 276 ? -7.070 2.824 19.395 1.00 64.81 276 LEU A O 1
ATOM 2195 N N . ARG A 1 277 ? -8.164 2.952 21.346 1.00 72.44 277 ARG A N 1
ATOM 2196 C CA . ARG A 1 277 ? -6.965 2.765 22.169 1.00 72.44 277 ARG A CA 1
ATOM 2197 C C . ARG A 1 277 ? -6.877 1.300 22.575 1.00 72.44 277 ARG A C 1
ATOM 2199 O O . ARG A 1 277 ? -7.895 0.659 22.806 1.00 72.44 277 ARG A O 1
ATOM 2206 N N . ARG A 1 278 ? -5.656 0.778 22.750 1.00 82.19 278 ARG A N 1
ATOM 2207 C CA . ARG A 1 278 ? -5.440 -0.601 23.242 1.00 82.19 278 ARG A CA 1
ATOM 2208 C C . ARG A 1 278 ? -6.199 -0.875 24.550 1.00 82.19 278 ARG A C 1
ATOM 2210 O O . ARG A 1 278 ? -6.671 -1.984 24.752 1.00 82.19 278 ARG A O 1
ATOM 2217 N N . ILE A 1 279 ? -6.373 0.151 25.388 1.00 84.31 279 ILE A N 1
ATOM 2218 C CA . ILE A 1 279 ? -7.122 0.071 26.650 1.00 84.31 279 ILE A CA 1
ATOM 2219 C C . ILE A 1 279 ? -8.610 -0.271 26.465 1.00 84.31 279 ILE A C 1
ATOM 2221 O O . ILE A 1 279 ? -9.171 -0.964 27.306 1.00 84.31 279 ILE A O 1
ATOM 2225 N N . ASP A 1 280 ? -9.235 0.150 25.359 1.00 83.81 280 ASP A N 1
ATOM 2226 C CA . ASP A 1 280 ? -10.646 -0.149 25.076 1.00 83.81 280 ASP A CA 1
ATOM 2227 C C . ASP A 1 280 ? -10.831 -1.646 24.754 1.00 83.81 280 ASP A C 1
ATOM 2229 O O . ASP A 1 280 ? -11.803 -2.270 25.182 1.00 83.81 280 ASP A O 1
ATOM 2233 N N . ALA A 1 281 ? -9.851 -2.248 24.069 1.00 86.94 281 ALA A N 1
ATOM 2234 C CA . ALA A 1 281 ? -9.829 -3.685 23.806 1.00 86.94 281 ALA A CA 1
ATOM 2235 C C . ALA A 1 281 ? -9.630 -4.488 25.101 1.00 86.94 281 ALA A C 1
ATOM 2237 O O . ALA A 1 281 ? -10.390 -5.416 25.360 1.00 86.94 281 ALA A O 1
ATOM 2238 N N . PHE A 1 282 ? -8.676 -4.088 25.952 1.00 88.75 282 PHE A N 1
ATOM 2239 C CA . PHE A 1 282 ? -8.480 -4.722 27.263 1.00 88.75 282 PHE A CA 1
ATOM 2240 C C . PHE A 1 282 ? -9.737 -4.644 28.136 1.00 88.75 282 PHE A C 1
ATOM 2242 O O . PHE A 1 282 ? -10.124 -5.647 28.726 1.00 88.75 282 PHE A O 1
ATOM 2249 N N . SER A 1 283 ? -10.409 -3.488 28.174 1.00 88.88 283 SER A N 1
ATOM 2250 C CA . SER A 1 283 ? -11.668 -3.325 28.909 1.00 88.88 283 SER A CA 1
ATOM 2251 C C . SER A 1 283 ? -12.755 -4.274 28.399 1.00 88.88 283 SER A C 1
ATOM 2253 O O . SER A 1 283 ? -13.390 -4.955 29.197 1.00 88.88 283 SER A O 1
ATOM 2255 N N . THR A 1 284 ? -12.929 -4.380 27.080 1.00 90.44 284 THR A N 1
ATOM 2256 C CA . THR A 1 284 ? -13.938 -5.268 26.479 1.00 90.44 284 THR A CA 1
ATOM 2257 C C . THR A 1 284 ? -13.641 -6.741 26.770 1.00 90.44 284 THR A C 1
ATOM 2259 O O . THR A 1 284 ? -14.550 -7.495 27.108 1.00 90.44 284 THR A O 1
ATOM 2262 N N . CYS A 1 285 ? -12.369 -7.152 26.707 1.00 92.94 285 CYS A N 1
ATOM 2263 C CA . CYS A 1 285 ? -11.963 -8.508 27.076 1.00 92.94 285 CYS A CA 1
ATOM 2264 C C . CYS A 1 285 ? -12.250 -8.820 28.552 1.00 92.94 285 CYS A C 1
ATOM 2266 O O . CYS A 1 285 ? -12.693 -9.923 28.857 1.00 92.94 285 CYS A O 1
ATOM 2268 N N . LEU A 1 286 ? -12.040 -7.860 29.462 1.00 92.88 286 LEU A N 1
ATOM 2269 C CA . LEU A 1 286 ? -12.354 -8.032 30.885 1.00 92.88 286 LEU A CA 1
ATOM 2270 C C . LEU A 1 286 ? -13.861 -8.178 31.130 1.00 92.88 286 LEU A C 1
ATOM 2272 O O . LEU A 1 286 ? -14.259 -9.052 31.893 1.00 92.88 286 LEU A O 1
ATOM 2276 N N . TRP A 1 287 ? -14.700 -7.396 30.442 1.00 94.19 287 TRP A N 1
ATOM 2277 C CA . TRP A 1 287 ? -16.159 -7.563 30.489 1.00 94.19 287 TRP A CA 1
ATOM 2278 C C . TRP A 1 287 ? -16.619 -8.914 29.932 1.00 94.19 287 TRP A C 1
ATOM 2280 O O . TRP A 1 287 ? -17.515 -9.536 30.496 1.00 94.19 287 TRP A O 1
ATOM 2290 N N . ALA A 1 288 ? -15.998 -9.394 28.852 1.00 94.06 288 ALA A N 1
ATOM 2291 C CA . ALA A 1 288 ? -16.297 -10.710 28.291 1.00 94.06 288 ALA A CA 1
ATOM 2292 C C . ALA A 1 288 ? -15.883 -11.843 29.245 1.00 94.06 288 ALA A C 1
ATOM 2294 O O . ALA A 1 288 ? -16.630 -12.805 29.415 1.00 94.06 288 ALA A O 1
ATOM 2295 N N . LEU A 1 289 ? -14.730 -11.704 29.909 1.00 93.81 289 LEU A N 1
ATOM 2296 C CA . LEU A 1 289 ? -14.286 -12.634 30.945 1.00 93.81 289 LEU A CA 1
ATOM 2297 C C . LEU A 1 289 ? -15.261 -12.642 32.131 1.00 93.81 289 LEU A C 1
ATOM 2299 O O . LEU A 1 289 ? -15.694 -13.714 32.538 1.00 93.81 289 LEU A O 1
ATOM 2303 N N . LEU A 1 290 ? -15.672 -11.469 32.627 1.00 92.38 290 LEU A N 1
ATOM 2304 C CA . LEU A 1 290 ? -16.693 -11.335 33.676 1.00 92.38 290 LEU A CA 1
ATOM 2305 C C . LEU A 1 290 ? -18.006 -12.020 33.297 1.00 92.38 290 LEU A C 1
ATOM 2307 O O . LEU A 1 290 ? -18.564 -12.760 34.105 1.00 92.38 290 LEU A O 1
ATOM 2311 N N . LEU A 1 291 ? -18.476 -11.819 32.063 1.00 92.75 291 LEU A N 1
ATOM 2312 C CA . LEU A 1 291 ? -19.686 -12.474 31.571 1.00 92.75 291 LEU A CA 1
ATOM 2313 C C . LEU A 1 291 ? -19.526 -13.997 31.580 1.00 92.75 291 LEU A C 1
ATOM 2315 O O . LEU A 1 291 ? -20.418 -14.702 32.043 1.00 92.75 291 LEU A O 1
ATOM 2319 N N . GLY A 1 292 ? -18.373 -14.499 31.133 1.00 91.19 292 GLY A N 1
ATOM 2320 C CA . GLY A 1 292 ? -18.045 -15.922 31.175 1.00 91.19 292 GLY A CA 1
ATOM 2321 C C . GLY A 1 292 ? -18.073 -16.503 32.590 1.00 91.19 292 GLY A C 1
ATOM 2322 O O . GLY A 1 292 ? -18.598 -17.595 32.780 1.00 91.19 292 GLY A O 1
ATOM 2323 N N . LEU A 1 293 ? -17.577 -15.770 33.591 1.00 90.62 293 LEU A N 1
ATOM 2324 C CA . LEU A 1 293 ? -17.576 -16.210 34.992 1.00 90.62 293 LEU A CA 1
ATOM 2325 C C . LEU A 1 293 ? -18.977 -16.262 35.603 1.00 90.62 293 LEU A C 1
ATOM 2327 O O . LEU A 1 293 ? -19.295 -17.205 36.325 1.00 90.62 293 LEU A O 1
ATOM 2331 N N . HIS A 1 294 ? -19.821 -15.279 35.295 1.00 88.00 294 HIS A N 1
ATOM 2332 C CA . HIS A 1 294 ? -21.216 -15.265 35.733 1.00 88.00 294 HIS A CA 1
ATOM 2333 C C . HIS A 1 294 ? -22.059 -16.342 35.040 1.00 88.00 294 HIS A C 1
ATOM 2335 O O . HIS A 1 294 ? -22.911 -16.966 35.670 1.00 88.00 294 HIS A O 1
ATOM 2341 N N . LEU A 1 295 ? -21.803 -16.611 33.756 1.00 89.75 295 LEU A N 1
ATOM 2342 C CA . LEU A 1 295 ? -22.420 -17.740 33.062 1.00 89.75 295 LEU A CA 1
ATOM 2343 C C . LEU A 1 295 ? -21.945 -19.068 33.661 1.00 89.75 295 LEU A C 1
ATOM 2345 O O . LEU A 1 295 ? -22.771 -19.935 33.927 1.00 89.75 295 LEU A O 1
ATOM 2349 N N . ALA A 1 296 ? -20.644 -19.219 33.925 1.00 86.88 296 ALA A N 1
ATOM 2350 C CA . ALA A 1 296 ? -20.090 -20.420 34.540 1.00 86.88 296 ALA A CA 1
ATOM 2351 C C . ALA A 1 296 ? -20.728 -20.706 35.906 1.00 86.88 296 ALA A C 1
ATOM 2353 O O . ALA A 1 296 ? -21.147 -21.830 36.140 1.00 86.88 296 ALA A O 1
ATOM 2354 N N . GLU A 1 297 ? -20.892 -19.704 36.772 1.00 85.94 297 GLU A N 1
ATOM 2355 C CA . GLU A 1 297 ? -21.633 -19.856 38.032 1.00 85.94 297 GLU A CA 1
ATOM 2356 C C . GLU A 1 297 ? -23.064 -20.363 37.815 1.00 85.94 297 GLU A C 1
ATOM 2358 O O . GLU A 1 297 ? -23.492 -21.300 38.487 1.00 85.94 297 GLU A O 1
ATOM 2363 N N . HIS A 1 298 ? -23.788 -19.783 36.854 1.00 83.62 298 HIS A N 1
ATOM 2364 C CA . HIS A 1 298 ? -25.155 -20.199 36.549 1.00 83.62 298 HIS A CA 1
ATOM 2365 C C . HIS A 1 298 ? -25.224 -21.643 36.022 1.00 83.62 298 HIS A C 1
ATOM 2367 O O . HIS A 1 298 ? -26.204 -22.340 36.262 1.00 83.62 298 HIS A O 1
ATOM 2373 N N . TYR A 1 299 ? -24.196 -22.120 35.316 1.00 83.62 299 TYR A N 1
ATOM 2374 C CA . TYR A 1 299 ? -24.126 -23.507 34.846 1.00 83.62 299 TYR A CA 1
ATOM 2375 C C . TYR A 1 299 ? -23.628 -24.489 35.919 1.00 83.62 299 TYR A C 1
ATOM 2377 O O . TYR A 1 299 ? -24.057 -25.639 35.935 1.00 83.62 299 TYR A O 1
ATOM 2385 N N . LEU A 1 300 ? -22.741 -24.058 36.822 1.00 81.12 300 LEU A N 1
ATOM 2386 C CA . LEU A 1 300 ? -22.131 -24.884 37.872 1.00 81.12 300 LEU A CA 1
ATOM 2387 C C . LEU A 1 300 ? -22.934 -24.922 39.186 1.00 81.12 300 LEU A C 1
ATOM 2389 O O . LEU A 1 300 ? -22.400 -25.408 40.179 1.00 81.12 300 LEU A O 1
ATOM 2393 N N . GLN A 1 301 ? -24.197 -24.472 39.198 1.00 65.94 301 GLN A N 1
ATOM 2394 C CA . GLN A 1 301 ? -25.104 -24.337 40.361 1.00 65.94 301 GLN A CA 1
ATOM 2395 C C . GLN A 1 301 ? -25.074 -25.473 41.416 1.00 65.94 301 GLN A C 1
ATOM 2397 O O . GLN A 1 301 ? -25.471 -25.241 42.553 1.00 65.94 301 GLN A O 1
ATOM 2402 N N . ALA A 1 302 ? -24.596 -26.679 41.089 1.00 56.00 302 ALA A N 1
ATOM 2403 C CA . ALA A 1 302 ? -24.463 -27.810 42.012 1.00 56.00 302 ALA A CA 1
ATOM 2404 C C . ALA A 1 302 ? -23.154 -27.854 42.843 1.00 56.00 302 ALA A C 1
ATOM 2406 O O . ALA A 1 302 ? -23.092 -28.597 43.820 1.00 56.00 302 ALA A O 1
ATOM 2407 N N . ALA A 1 303 ? -22.109 -27.101 42.481 1.00 60.03 303 ALA A N 1
ATOM 2408 C CA . ALA A 1 303 ? -20.830 -27.069 43.199 1.00 60.03 303 ALA A CA 1
ATOM 2409 C C . ALA A 1 303 ? -20.031 -25.800 42.850 1.00 60.03 303 ALA A C 1
ATOM 2411 O O . ALA A 1 303 ? -19.002 -25.883 42.175 1.00 60.03 303 ALA A O 1
ATOM 2412 N N . SER A 1 304 ? -20.502 -24.619 43.272 1.00 63.53 304 SER A N 1
ATOM 2413 C CA . SER A 1 304 ? -19.747 -23.376 43.076 1.00 63.53 304 SER A CA 1
ATOM 2414 C C . SER A 1 304 ? -18.446 -23.420 43.895 1.00 63.53 304 SER A C 1
ATOM 2416 O O . SER A 1 304 ? -18.471 -23.483 45.126 1.00 63.53 304 SER A O 1
ATOM 2418 N N . PRO A 1 305 ? -17.269 -23.425 43.252 1.00 75.75 305 PRO A N 1
ATOM 2419 C CA . PRO A 1 305 ? -16.013 -23.468 43.984 1.00 75.75 305 PRO A CA 1
ATOM 2420 C C . PRO A 1 305 ? -15.695 -22.087 44.569 1.00 75.75 305 PRO A C 1
ATOM 2422 O O . PRO A 1 305 ? -15.782 -21.096 43.850 1.00 75.75 305 PRO A O 1
ATOM 2425 N N . GLY A 1 306 ? -15.204 -21.993 45.809 1.00 75.75 306 GLY A N 1
ATOM 2426 C CA . GLY A 1 306 ? -14.839 -20.697 46.418 1.00 75.75 306 GLY A CA 1
ATOM 2427 C C . GLY A 1 306 ? -13.746 -19.906 45.668 1.00 75.75 306 GLY A C 1
ATOM 2428 O O . GLY A 1 306 ? -13.623 -18.688 45.820 1.00 75.75 306 GLY A O 1
ATOM 2429 N N . TRP A 1 307 ? -12.970 -20.565 44.796 1.00 83.69 307 TRP A N 1
ATOM 2430 C CA . TRP A 1 307 ? -12.033 -19.876 43.901 1.00 83.69 307 TRP A CA 1
ATOM 2431 C C . TRP A 1 307 ? -12.746 -19.030 42.837 1.00 83.69 307 TRP A C 1
ATOM 2433 O O . TRP A 1 307 ? -12.188 -18.030 42.388 1.00 83.69 307 TRP A O 1
ATOM 2443 N N . LEU A 1 308 ? -13.969 -19.396 42.449 1.00 84.88 308 LEU A N 1
ATOM 2444 C CA . LEU A 1 308 ? -14.738 -18.724 41.405 1.00 84.88 308 LEU A CA 1
ATOM 2445 C C . LEU A 1 308 ? -15.177 -17.327 41.863 1.00 84.88 308 LEU A C 1
ATOM 2447 O O . LEU A 1 308 ? -15.075 -16.376 41.091 1.00 84.88 308 LEU A O 1
ATOM 2451 N N . ASP A 1 309 ? -15.542 -17.167 43.134 1.00 82.94 309 ASP A N 1
ATOM 2452 C CA . ASP A 1 309 ? -15.905 -15.864 43.706 1.00 82.94 309 ASP A CA 1
ATOM 2453 C C . ASP A 1 309 ? -14.689 -14.956 43.902 1.00 82.94 309 ASP A C 1
ATOM 2455 O O . ASP A 1 309 ? -14.733 -13.767 43.583 1.00 82.94 309 ASP A O 1
ATOM 2459 N N . THR A 1 310 ? -13.555 -15.533 44.308 1.00 86.56 310 THR A N 1
ATOM 2460 C CA . THR A 1 310 ? -12.272 -14.813 44.372 1.00 86.56 310 THR A CA 1
ATOM 2461 C C . THR A 1 310 ? -11.852 -14.316 42.980 1.00 86.56 310 THR A C 1
ATOM 2463 O O . THR A 1 310 ? -11.361 -13.194 42.803 1.00 86.56 310 THR A O 1
ATOM 2466 N N . LEU A 1 311 ? -12.076 -15.140 41.954 1.00 88.50 311 LEU A N 1
ATOM 2467 C CA . LEU A 1 311 ? -11.740 -14.818 40.575 1.00 88.50 311 LEU A CA 1
ATOM 2468 C C . LEU A 1 311 ? -12.702 -13.782 39.968 1.00 88.50 311 LEU A C 1
ATOM 2470 O O . LEU A 1 311 ? -12.246 -12.871 39.276 1.00 88.50 311 LEU A O 1
ATOM 2474 N N . LYS A 1 312 ? -14.003 -13.832 40.285 1.00 89.06 312 LYS A N 1
ATOM 2475 C CA . LYS A 1 312 ? -14.941 -12.744 39.964 1.00 89.06 312 LYS A CA 1
ATOM 2476 C C . LYS A 1 312 ? -14.499 -11.442 40.607 1.00 89.06 312 LYS A C 1
ATOM 2478 O O . LYS A 1 312 ? -14.310 -10.470 39.893 1.00 89.06 312 LYS A O 1
ATOM 2483 N N . PHE A 1 313 ? -14.261 -11.431 41.918 1.00 87.94 313 PHE A N 1
ATOM 2484 C CA . PHE A 1 313 ? -13.874 -10.223 42.644 1.00 87.94 313 PHE A CA 1
ATOM 2485 C C . PHE A 1 313 ? -12.615 -9.570 42.054 1.00 87.94 313 PHE A C 1
ATOM 2487 O O . PHE A 1 313 ? -12.602 -8.371 41.761 1.00 87.94 313 PHE A O 1
ATOM 2494 N N . SER A 1 314 ? -11.572 -10.366 41.798 1.00 89.62 314 SER A N 1
ATOM 2495 C CA . SER A 1 314 ? -10.338 -9.869 41.174 1.00 89.62 314 SER A CA 1
ATOM 2496 C C . SER A 1 314 ? -10.564 -9.348 39.749 1.00 89.62 314 SER A C 1
ATOM 2498 O O . SER A 1 314 ? -10.052 -8.280 39.401 1.00 89.62 314 SER A O 1
ATOM 2500 N N . THR A 1 315 ? -11.378 -10.036 38.942 1.00 90.62 315 THR A N 1
ATOM 2501 C CA . THR A 1 315 ? -11.696 -9.602 37.573 1.00 90.62 315 THR A CA 1
ATOM 2502 C C . THR A 1 315 ? -12.550 -8.331 37.567 1.00 90.62 315 THR A C 1
ATOM 2504 O O . THR A 1 315 ? -12.264 -7.417 36.791 1.00 90.62 315 THR A O 1
ATOM 2507 N N . THR A 1 316 ? -13.541 -8.210 38.455 1.00 89.94 316 THR A N 1
ATOM 2508 C CA . THR A 1 316 ? -14.370 -7.003 38.608 1.00 89.94 316 THR A CA 1
ATOM 2509 C C . THR A 1 316 ? -13.510 -5.823 39.062 1.00 89.94 316 THR A C 1
ATOM 2511 O O . THR A 1 316 ? -13.615 -4.733 38.502 1.00 89.94 316 THR A O 1
ATOM 2514 N N . SER A 1 317 ? -12.576 -6.043 39.994 1.00 91.25 317 SER A N 1
ATOM 2515 C CA . SER A 1 317 ? -11.642 -5.010 40.464 1.00 91.25 317 SER A CA 1
ATOM 2516 C C . SER A 1 317 ? -10.755 -4.489 39.332 1.00 91.25 317 SER A C 1
ATOM 2518 O O . SER A 1 317 ? -10.675 -3.280 39.086 1.00 91.25 317 SER A O 1
ATOM 2520 N N . LEU A 1 318 ? -10.173 -5.403 38.551 1.00 92.06 318 LEU A N 1
ATOM 2521 C CA . LEU A 1 318 ? -9.366 -5.054 37.386 1.00 92.06 318 LEU A CA 1
ATOM 2522 C C . LEU A 1 318 ? -10.194 -4.331 36.311 1.00 92.06 318 LEU A C 1
ATOM 2524 O O . LEU A 1 318 ? -9.742 -3.331 35.749 1.00 92.06 318 LEU A O 1
ATOM 2528 N N . CYS A 1 319 ? -11.421 -4.792 36.054 1.00 91.94 319 CYS A N 1
ATOM 2529 C CA . CYS A 1 319 ? -12.345 -4.168 35.111 1.00 91.94 319 CYS A CA 1
ATOM 2530 C C . CYS A 1 319 ? -12.669 -2.722 35.506 1.00 91.94 319 CYS A C 1
ATOM 2532 O O . CYS A 1 319 ? -12.685 -1.836 34.651 1.00 91.94 319 CYS A O 1
ATOM 2534 N N . CYS A 1 320 ? -12.829 -2.445 36.797 1.00 90.25 320 CYS A N 1
ATOM 2535 C CA . CYS A 1 320 ? -13.130 -1.105 37.289 1.00 90.25 320 CYS A CA 1
ATOM 2536 C C . CYS A 1 320 ? -11.922 -0.168 37.203 1.00 90.25 320 CYS A C 1
ATOM 2538 O O . CYS A 1 320 ? -12.077 0.981 36.786 1.00 90.25 320 CYS A O 1
ATOM 2540 N N . LEU A 1 321 ? -10.710 -0.650 37.502 1.00 90.81 321 LEU A N 1
ATOM 2541 C CA . LEU A 1 321 ? -9.473 0.122 37.318 1.00 90.81 321 LEU A CA 1
ATOM 2542 C C . LEU A 1 321 ? -9.248 0.489 35.841 1.00 90.81 321 LEU A C 1
ATOM 2544 O O . LEU A 1 321 ? -8.952 1.642 35.501 1.00 90.81 321 LEU A O 1
ATOM 2548 N N . VAL A 1 322 ? -9.428 -0.476 34.936 1.00 89.06 322 VAL A N 1
ATOM 2549 C CA . VAL A 1 322 ? -9.299 -0.254 33.487 1.00 89.06 322 VAL A CA 1
ATOM 2550 C C . VAL A 1 322 ? -10.431 0.639 32.961 1.00 89.06 322 VAL A C 1
ATOM 2552 O O . VAL A 1 322 ? -10.183 1.540 32.161 1.00 89.06 322 VAL A O 1
ATOM 2555 N N . GLY A 1 323 ? -11.659 0.465 33.450 1.00 86.44 323 GLY A N 1
ATOM 2556 C CA . GLY A 1 323 ? -12.807 1.307 33.108 1.00 86.44 323 GLY A CA 1
ATOM 2557 C C . GLY A 1 323 ? -12.616 2.764 33.537 1.00 86.44 323 GLY A C 1
ATOM 2558 O O . GLY A 1 323 ? -12.830 3.679 32.739 1.00 86.44 323 GLY A O 1
ATOM 2559 N N . PHE A 1 324 ? -12.121 2.994 34.755 1.00 86.31 324 PHE A N 1
ATOM 2560 C CA . PHE A 1 324 ? -11.806 4.330 35.265 1.00 86.31 324 PHE A CA 1
ATOM 2561 C C . PHE A 1 324 ? -10.735 5.020 34.418 1.00 86.31 324 PHE A C 1
ATOM 2563 O O . PHE A 1 324 ? -10.904 6.158 33.977 1.00 86.31 324 PHE A O 1
ATOM 2570 N N . THR A 1 325 ? -9.635 4.320 34.138 1.00 85.12 325 THR A N 1
ATOM 2571 C CA . THR A 1 325 ? -8.548 4.868 33.317 1.00 85.12 325 THR A CA 1
ATOM 2572 C C . THR A 1 325 ? -9.003 5.142 31.884 1.00 85.12 325 THR A C 1
ATOM 2574 O O . THR A 1 325 ? -8.650 6.186 31.330 1.00 85.12 325 THR A O 1
ATOM 2577 N N . ALA A 1 326 ? -9.844 4.284 31.300 1.00 81.50 326 ALA A N 1
ATOM 2578 C CA . ALA A 1 326 ? -10.464 4.525 30.000 1.00 81.50 326 ALA A CA 1
ATOM 2579 C C . ALA A 1 326 ? -11.374 5.768 30.019 1.00 81.50 326 ALA A C 1
ATOM 2581 O O . ALA A 1 326 ? -11.273 6.609 29.122 1.00 81.50 326 ALA A O 1
ATOM 2582 N N . ALA A 1 327 ? -12.204 5.949 31.051 1.00 81.06 327 ALA A N 1
ATOM 2583 C CA . ALA A 1 327 ? -13.060 7.125 31.201 1.00 81.06 327 ALA A CA 1
ATOM 2584 C C . ALA A 1 327 ? -12.240 8.419 31.377 1.00 81.06 327 ALA A C 1
ATOM 2586 O O . ALA A 1 327 ? -12.440 9.391 30.646 1.00 81.06 327 ALA A O 1
ATOM 2587 N N . VAL A 1 328 ? -11.245 8.432 32.268 1.00 80.00 328 VAL A N 1
ATOM 2588 C CA . VAL A 1 328 ? -10.433 9.626 32.569 1.00 80.00 328 VAL A CA 1
ATOM 2589 C C . VAL A 1 328 ? -9.507 10.004 31.411 1.00 80.00 328 VAL A C 1
ATOM 2591 O O . VAL A 1 328 ? -9.391 11.183 31.060 1.00 80.00 328 VAL A O 1
ATOM 2594 N N . ALA A 1 329 ? -8.873 9.027 30.756 1.00 71.75 329 ALA A N 1
ATOM 2595 C CA . ALA A 1 329 ? -7.921 9.291 29.677 1.00 71.75 329 ALA A CA 1
ATOM 2596 C C . ALA A 1 329 ? -8.573 9.944 28.442 1.00 71.75 329 ALA A C 1
ATOM 2598 O O . ALA A 1 329 ? -7.863 10.474 27.578 1.00 71.75 329 ALA A O 1
ATOM 2599 N N . THR A 1 330 ? -9.903 9.919 28.325 1.00 63.38 330 THR A N 1
ATOM 2600 C CA . THR A 1 330 ? -10.631 10.508 27.189 1.00 63.38 330 THR A CA 1
ATOM 2601 C C . THR A 1 330 ? -10.864 12.007 27.330 1.00 63.38 330 THR A C 1
ATOM 2603 O O . THR A 1 330 ? -10.968 12.690 26.313 1.00 63.38 330 THR A O 1
ATOM 2606 N N . ARG A 1 331 ? -10.821 12.552 28.555 1.00 57.56 331 ARG A N 1
ATOM 2607 C CA . ARG A 1 331 ? -10.948 13.999 28.796 1.00 57.56 331 ARG A CA 1
ATOM 2608 C C . ARG A 1 331 ? -9.713 14.805 28.369 1.00 57.56 331 ARG A C 1
ATOM 2610 O O . ARG A 1 331 ? -9.812 16.009 28.174 1.00 57.56 331 ARG A O 1
ATOM 2617 N N . LYS A 1 332 ? -8.544 14.175 28.199 1.00 46.78 332 LYS A N 1
ATOM 2618 C CA . LYS A 1 332 ? -7.249 14.882 28.120 1.00 46.78 332 LYS A CA 1
ATOM 2619 C C . LYS A 1 332 ? -6.807 15.395 26.735 1.00 46.78 332 LYS A C 1
ATOM 2621 O O . LYS A 1 332 ? -5.651 15.779 26.594 1.00 46.78 332 LYS A O 1
ATOM 2626 N N . SER A 1 333 ? -7.657 15.442 25.703 1.00 41.59 333 SER A N 1
ATOM 2627 C CA . SER A 1 333 ? -7.220 15.964 24.390 1.00 41.59 333 SER A CA 1
ATOM 2628 C C . SER A 1 333 ? -8.307 16.684 23.586 1.00 41.59 333 SER A C 1
ATOM 2630 O O . SER A 1 333 ? -8.756 16.200 22.547 1.00 41.59 333 SER A O 1
ATOM 2632 N N . THR A 1 334 ? -8.681 17.874 24.041 1.00 41.25 334 THR A N 1
ATOM 2633 C CA . THR A 1 334 ? -9.367 18.903 23.234 1.00 41.25 334 THR A CA 1
ATOM 2634 C C . THR A 1 334 ? -8.640 20.252 23.303 1.00 41.25 334 THR A C 1
ATOM 2636 O O . THR A 1 334 ? -9.230 21.299 23.072 1.00 41.25 334 THR A O 1
ATOM 2639 N N . GLY A 1 335 ? -7.334 20.250 23.597 1.00 38.09 335 GLY A N 1
ATOM 2640 C CA . GLY A 1 335 ? -6.502 21.441 23.434 1.00 38.09 335 GLY A CA 1
ATOM 2641 C C . GLY A 1 335 ? -6.087 21.608 21.966 1.00 38.09 335 GLY A C 1
ATOM 2642 O O . GLY A 1 335 ? -5.605 20.632 21.379 1.00 38.09 335 GLY A O 1
ATOM 2643 N N . PRO A 1 336 ? -6.227 22.800 21.354 1.00 37.28 336 PRO A N 1
ATOM 2644 C CA . PRO A 1 336 ? -5.690 23.053 20.023 1.00 37.28 336 PRO A CA 1
ATOM 2645 C C . PRO A 1 336 ? -4.172 22.843 20.067 1.00 37.28 336 PRO A C 1
ATOM 2647 O O . PRO A 1 336 ? -3.453 23.528 20.798 1.00 37.28 336 PRO A O 1
ATOM 2650 N N . ARG A 1 337 ? -3.667 21.855 19.316 1.00 39.62 337 ARG A N 1
ATOM 2651 C CA . ARG A 1 337 ? -2.223 21.657 19.134 1.00 39.62 337 ARG A CA 1
ATOM 2652 C C . ARG A 1 337 ? -1.666 22.926 18.490 1.00 39.62 337 ARG A C 1
ATOM 2654 O O . ARG A 1 337 ? -1.850 23.136 17.296 1.00 39.62 337 ARG A O 1
ATOM 2661 N N . ARG A 1 338 ? -0.990 23.766 19.281 1.00 38.09 338 ARG A N 1
ATOM 2662 C CA . ARG A 1 338 ? -0.216 24.904 18.774 1.00 38.09 338 ARG A CA 1
ATOM 2663 C C . ARG A 1 338 ? 0.765 24.387 17.723 1.00 38.09 338 ARG A C 1
ATOM 2665 O O . ARG A 1 338 ? 1.647 23.585 18.029 1.00 38.09 338 ARG A O 1
ATOM 2672 N N . PHE A 1 339 ? 0.580 24.839 16.489 1.00 36.50 339 PHE A N 1
ATOM 2673 C CA . PHE A 1 339 ? 1.527 24.658 15.399 1.00 36.50 339 PHE A CA 1
ATOM 2674 C C . PHE A 1 339 ? 2.853 25.300 15.824 1.00 36.50 339 PHE A C 1
ATOM 2676 O O . PHE A 1 339 ? 2.900 26.497 16.101 1.00 36.50 339 PHE A O 1
ATOM 2683 N N . ARG A 1 340 ? 3.917 24.503 15.964 1.00 36.84 340 ARG A N 1
ATOM 2684 C CA . ARG A 1 340 ? 5.257 25.007 16.289 1.00 36.84 340 ARG A CA 1
ATOM 2685 C C . ARG A 1 340 ? 5.963 25.300 14.960 1.00 36.84 340 ARG A C 1
ATOM 2687 O O . ARG A 1 340 ? 6.279 24.339 14.257 1.00 36.84 340 ARG A O 1
ATOM 2694 N N . PRO A 1 341 ? 6.198 26.568 14.579 1.00 39.09 341 PRO A N 1
ATOM 2695 C CA . PRO A 1 341 ? 6.928 26.862 13.357 1.00 39.09 341 PRO A CA 1
ATOM 2696 C C . PRO A 1 341 ? 8.377 26.398 13.527 1.00 39.09 341 PRO A C 1
ATOM 2698 O O . PRO A 1 341 ? 9.038 26.695 14.526 1.00 39.09 341 PRO A O 1
ATOM 2701 N N . ARG A 1 342 ? 8.849 25.597 12.570 1.00 42.66 342 ARG A N 1
ATOM 2702 C CA . ARG A 1 342 ? 10.222 25.091 12.527 1.00 42.66 342 ARG A CA 1
ATOM 2703 C C . ARG A 1 342 ? 11.131 26.257 12.126 1.00 42.66 342 ARG A C 1
ATOM 2705 O O . ARG A 1 342 ? 10.934 26.855 11.075 1.00 42.66 342 ARG A O 1
ATOM 2712 N N . ARG A 1 343 ? 12.072 26.600 13.006 1.00 39.31 343 ARG A N 1
ATOM 2713 C CA . ARG A 1 343 ? 13.069 27.668 12.848 1.00 39.31 343 ARG A CA 1
ATOM 2714 C C . ARG A 1 343 ? 13.886 27.409 11.572 1.00 39.31 343 ARG A C 1
ATOM 2716 O O . ARG A 1 343 ? 14.475 26.338 11.453 1.00 39.31 343 ARG A O 1
ATOM 2723 N N . SER A 1 344 ? 13.901 28.358 10.638 1.00 40.56 344 SER A N 1
ATOM 2724 C CA . SER A 1 344 ? 14.829 28.352 9.504 1.00 40.56 344 SER A CA 1
ATOM 2725 C C . SER A 1 344 ? 16.246 28.583 10.028 1.00 40.56 344 SER A C 1
ATOM 2727 O O . SER A 1 344 ? 16.532 29.646 10.579 1.00 40.56 344 SER A O 1
ATOM 2729 N N . GLU A 1 345 ? 17.122 27.592 9.887 1.00 39.88 345 GLU A N 1
ATOM 2730 C CA . GLU A 1 345 ? 18.563 27.806 10.001 1.00 39.88 345 GLU A CA 1
ATOM 2731 C C . GLU A 1 345 ? 19.043 28.556 8.756 1.00 39.88 345 GLU A C 1
ATOM 2733 O O . GLU A 1 345 ? 18.776 28.152 7.623 1.00 39.88 345 GLU A O 1
ATOM 2738 N N . LYS A 1 346 ? 19.711 29.689 8.989 1.00 43.09 346 LYS A N 1
ATOM 2739 C CA . LYS A 1 346 ? 20.452 30.433 7.973 1.00 43.09 346 LYS A CA 1
ATOM 2740 C C . LYS A 1 346 ? 21.646 29.580 7.540 1.00 43.09 346 LYS A C 1
ATOM 2742 O O . LYS A 1 346 ? 22.434 29.183 8.393 1.00 43.09 346 LYS A O 1
ATOM 2747 N N . GLN A 1 347 ? 21.776 29.321 6.240 1.00 40.59 347 GLN A N 1
ATOM 2748 C CA . GLN A 1 347 ? 23.049 28.898 5.661 1.00 40.59 347 GLN A CA 1
ATOM 2749 C C . GLN A 1 347 ? 23.989 30.103 5.626 1.00 40.59 347 GLN A C 1
ATOM 2751 O O . GLN A 1 347 ? 23.579 31.201 5.241 1.00 40.59 347 GLN A O 1
ATOM 2756 N N . GLN A 1 348 ? 25.210 29.863 6.086 1.00 39.88 348 GLN A N 1
ATOM 2757 C CA . GLN A 1 348 ? 26.364 30.737 5.962 1.00 39.88 348 GLN A CA 1
ATOM 2758 C C . GLN A 1 348 ? 27.191 30.285 4.762 1.00 39.88 348 GLN A C 1
ATOM 2760 O O . GLN A 1 348 ? 27.198 29.055 4.508 1.00 39.88 348 GLN A O 1
#

Solvent-accessible surface area (backbone atoms only — not comparable to full-atom values): 21104 Å² total; per-residue (Å²): 115,46,69,36,88,86,79,70,49,79,42,84,59,60,81,90,35,68,61,53,42,65,37,94,87,77,70,48,78,45,28,60,43,98,89,66,46,64,73,60,92,60,66,46,83,80,35,70,91,63,50,76,82,84,70,74,80,82,64,90,75,68,96,77,66,82,78,72,87,81,49,61,77,78,64,30,54,74,68,44,38,50,30,52,54,51,45,52,54,50,62,74,66,61,74,66,94,47,78,94,46,34,75,61,51,51,52,53,50,48,52,50,44,52,65,75,48,50,63,52,72,69,38,44,53,47,51,54,49,49,52,54,50,50,51,52,52,50,51,54,52,52,50,51,49,52,50,52,49,51,51,50,54,50,51,55,56,45,76,78,30,98,52,68,81,48,49,64,53,53,37,48,50,33,34,43,51,32,24,50,52,34,49,50,52,47,48,53,70,72,52,54,95,54,68,93,80,65,81,78,79,82,77,81,90,79,83,87,89,82,82,88,82,83,91,74,88,72,74,68,59,63,56,54,53,56,51,52,58,55,55,72,73,50,58,70,78,54,53,53,53,48,50,54,50,48,56,51,48,68,77,38,51,66,56,54,35,49,51,34,30,50,36,44,52,50,30,50,64,68,47,36,95,88,61,68,48,75,63,59,54,55,40,37,52,39,32,51,51,51,40,49,54,51,50,47,49,69,73,37,72,92,66,76,54,76,65,56,58,55,50,48,52,54,48,41,52,52,36,30,55,46,25,46,51,55,37,57,66,64,72,77,75,84,72,84,79,76,83,78,82,79,79,82,80,81,86,129

Secondary structure (DSSP, 8-state):
-EE-TTT--EE---GGGTTSEE-TTT--EE-B-TTS-BSS--GGGT-GGGS-----------TTPPPS---HHHHS-HHHHHHHHHHHHHHHT---SSGGGHHHHHHHHHHHHHHHTPPPHHHHHHHHHHHHHHHHHHHHHHHHHHHHHHHHHHHHHHHT-TTTTHHHHHHHHHHHHHHHHHHHHHHHHHHTTS-TTPPPPPPPPPP-----------TTHHHHHHHHHHHTTS-HHHHHHHHHHHHHHHHTHHHHHHHHHHHHHHHHHHHHHHH--HHHHHHHHHHHHHHHHHHHHHH-TT---HHHHHHHHHHHHHHHHHHHHHHHHHTT--S-----PPP-PPP-

Radius of gyration: 38.84 Å; Cα contacts (8 Å, |Δi|>4): 195; chains: 1; bounding box: 70×58×124 Å

Sequence (348 aa):
MVNCWFCNHDTLVPYGNRNCWDCPHCEQYNGFQENGDYKKPIPAQYMEHLNHVVSSVPSPRDPAQPQQWVSSQVLLCRRCSHHQTTKIKQLAAFTPREEGRYDEEIEVYRHHLEQMYKLCRPCQAAVEYYIKHQNRQLRALLLSHQFRRREADQAHGQSFSSSAVKAPFQVILLRALAFLACAFLLFTTLYGPSEPFTPGAALPPALPPGGNSSAASDNTTSQAEGWQQLLGLLPEHATEKLHEAWAFGQSHQTSIVAVGLLTCLLAMLLAGRIRLRRIDAFSTCLWALLLGLHLAEHYLQAASPGWLDTLKFSTTSLCCLVGFTAAVATRKSTGPRRFRPRRSEKQQ

Foldseek 3Di:
DEADPPPRDDDDDPPVCNQWDQDPPPRHTRHADPVGHHPDDDVVVVDVVPDDPPDDPDDPDDPPDDDDDDDPPNLADPLLSVLVVVLVVVLVVDDDPDPVCVVVVSVVVNVVSCVVSPGDPRSVVSVVVVVVVVVVVVVVVVVVVVVVVVVVVVVVVVVVDPPPVVLLVLLLVLLVLLLVLLVLVLVCLVCPPPDLLDDDDDDDDDDDDDDDDDDDDDPPVVVSVVVNVVSVVDPPVVSVVVVVVSVVCNVPVLVSLVSSLVSLVVSQVSCDPPRDDPLSVVLNVLSVVLNVLVVVCVVPVPDDDPVSSVVNNVSSVVSNVSSVCVSVVSVPDPDPPPDDDDDDDDDD

Mean predicted aligned error: 19.74 Å

pLDDT: mean 75.74, std 20.06, range [29.55, 97.62]

InterPro domains:
  IPR018617 Ima1, N-terminal domain [PF09779] (2-127)
  IPR018861 Transmembrane protein 201, C-terminal [PF10476] (147-344)
  IPR040041 Transmembrane protein 201 [PTHR28646] (1-343)